Protein AF-A3ZRJ5-F1 (afdb_monomer_lite)

InterPro domains:
  IPR024248 Protein of unknown function DUF2695 [PF10905] (5-56)
  IPR059381 Domain of unknown function DUF8337 [PF27026] (91-215)

Structure (mmCIF, N/CA/C/O backbone):
data_AF-A3ZRJ5-F1
#
_entry.id   AF-A3ZRJ5-F1
#
loop_
_atom_site.group_PDB
_atom_site.id
_atom_site.type_symbol
_atom_site.label_atom_id
_atom_site.label_alt_id
_atom_site.label_comp_id
_atom_site.label_asym_id
_atom_site.label_entity_id
_atom_site.label_seq_id
_atom_site.pdbx_PDB_ins_code
_atom_site.Cartn_x
_atom_site.Cartn_y
_atom_site.Cartn_z
_atom_site.occupancy
_atom_site.B_iso_or_equiv
_atom_site.auth_seq_id
_atom_site.auth_comp_id
_atom_site.auth_asym_id
_atom_site.auth_atom_id
_atom_site.pdbx_PDB_model_num
ATOM 1 N N . MET A 1 1 ? 32.454 6.197 -27.235 1.00 57.81 1 MET A N 1
ATOM 2 C CA . MET A 1 1 ? 31.423 5.337 -26.619 1.00 57.81 1 MET A CA 1
ATOM 3 C C . MET A 1 1 ? 30.643 4.690 -27.745 1.00 57.81 1 MET A C 1
ATOM 5 O O . MET A 1 1 ? 30.374 5.373 -28.726 1.00 57.81 1 MET A O 1
ATOM 9 N N . THR A 1 2 ? 30.380 3.388 -27.656 1.00 69.12 2 THR A N 1
ATOM 10 C CA . THR A 1 2 ? 29.524 2.679 -28.619 1.00 69.12 2 THR A CA 1
ATOM 11 C C . THR A 1 2 ? 28.068 2.996 -28.299 1.00 69.12 2 THR A C 1
ATOM 13 O O . THR A 1 2 ? 27.705 3.037 -27.125 1.00 69.12 2 THR A O 1
ATOM 16 N N . SER A 1 3 ? 27.262 3.227 -29.333 1.00 85.50 3 SER A N 1
ATOM 17 C CA . SER A 1 3 ? 25.812 3.427 -29.231 1.00 85.50 3 SER A CA 1
ATOM 18 C C . SER A 1 3 ? 25.132 2.274 -28.476 1.00 85.50 3 SER A C 1
ATOM 20 O O . SER A 1 3 ? 25.550 1.124 -28.633 1.00 85.50 3 SER A O 1
ATOM 22 N N . LEU A 1 4 ? 24.091 2.573 -27.688 1.00 86.25 4 LEU A N 1
ATOM 23 C CA . LEU A 1 4 ? 23.288 1.573 -26.967 1.00 86.25 4 LEU A CA 1
ATOM 24 C C . LEU A 1 4 ? 22.696 0.551 -27.940 1.00 86.25 4 LEU A C 1
ATOM 26 O O . LEU A 1 4 ? 22.885 -0.654 -27.777 1.00 86.25 4 LEU A O 1
ATOM 30 N N . ILE A 1 5 ? 22.019 1.047 -28.979 1.00 89.62 5 ILE A N 1
ATOM 31 C CA . ILE A 1 5 ? 21.377 0.211 -29.997 1.00 89.62 5 ILE A CA 1
ATOM 32 C C . ILE A 1 5 ? 22.425 -0.654 -30.700 1.00 89.62 5 ILE A C 1
ATOM 34 O O . ILE A 1 5 ? 22.232 -1.856 -30.865 1.00 89.62 5 ILE A O 1
ATOM 38 N N . SER A 1 6 ? 23.559 -0.056 -31.078 1.00 88.31 6 SER A N 1
ATOM 39 C CA . SER A 1 6 ? 24.638 -0.747 -31.791 1.00 88.31 6 SER A CA 1
ATOM 40 C C . SER A 1 6 ? 25.270 -1.874 -30.965 1.00 88.31 6 SER A C 1
ATOM 42 O O . SER A 1 6 ? 25.557 -2.948 -31.500 1.00 88.31 6 SER A O 1
ATOM 44 N N . ASP A 1 7 ? 25.475 -1.646 -29.667 1.00 90.38 7 ASP A N 1
ATOM 45 C CA . ASP A 1 7 ? 26.064 -2.636 -28.766 1.00 90.38 7 ASP A CA 1
ATOM 46 C C . ASP A 1 7 ? 25.103 -3.809 -28.517 1.00 90.38 7 ASP A C 1
ATOM 48 O O . ASP A 1 7 ? 25.483 -4.975 -28.667 1.00 90.38 7 ASP A O 1
ATOM 52 N N . ILE A 1 8 ? 23.826 -3.510 -28.250 1.00 92.50 8 ILE A N 1
ATOM 53 C CA . ILE A 1 8 ? 22.800 -4.533 -28.027 1.00 92.50 8 ILE A CA 1
ATOM 54 C C . ILE A 1 8 ? 22.516 -5.329 -29.308 1.00 92.50 8 ILE A C 1
ATOM 56 O O . ILE A 1 8 ? 22.480 -6.558 -29.244 1.00 92.50 8 ILE A O 1
ATOM 60 N N . ASP A 1 9 ? 22.377 -4.685 -30.476 1.00 93.25 9 ASP A N 1
ATOM 61 C CA . ASP A 1 9 ? 22.129 -5.373 -31.758 1.00 93.25 9 ASP A CA 1
ATOM 62 C C . ASP A 1 9 ? 23.238 -6.386 -32.068 1.00 93.25 9 ASP A C 1
ATOM 64 O O . ASP A 1 9 ? 22.965 -7.528 -32.445 1.00 93.25 9 ASP A O 1
ATOM 68 N N . LYS A 1 10 ? 24.502 -6.023 -31.816 1.00 94.12 10 LYS A N 1
ATOM 69 C CA . LYS A 1 10 ? 25.638 -6.939 -31.973 1.00 94.12 10 LYS A CA 1
ATOM 70 C C . LYS A 1 10 ? 25.495 -8.182 -31.091 1.00 94.12 10 LYS A C 1
ATOM 72 O O . LYS A 1 10 ? 25.725 -9.296 -31.567 1.00 94.12 10 LYS A O 1
ATOM 77 N N . HIS A 1 11 ? 25.129 -8.007 -29.822 1.00 92.81 11 HIS A N 1
ATOM 78 C CA . HIS A 1 11 ? 24.956 -9.112 -28.882 1.00 92.81 11 HIS A CA 1
ATOM 79 C C . HIS A 1 11 ? 23.739 -9.985 -29.218 1.00 92.81 11 HIS A C 1
ATOM 81 O O . HIS A 1 11 ? 23.861 -11.212 -29.245 1.00 92.81 11 HIS A O 1
ATOM 87 N N . VAL A 1 12 ? 22.602 -9.371 -29.555 1.00 92.38 12 VAL A N 1
ATOM 88 C CA . VAL A 1 12 ? 21.370 -10.073 -29.942 1.00 92.38 12 VAL A CA 1
ATOM 89 C C . VAL A 1 12 ? 21.569 -10.864 -31.238 1.00 92.38 12 VAL A C 1
ATOM 91 O O . VAL A 1 12 ? 21.136 -12.012 -31.316 1.00 92.38 12 VAL A O 1
ATOM 94 N N . ARG A 1 13 ? 22.277 -10.322 -32.239 1.00 91.88 13 ARG A N 1
ATOM 95 C CA . ARG A 1 13 ? 22.590 -11.053 -33.482 1.00 91.88 13 ARG A CA 1
ATOM 96 C C . ARG A 1 13 ? 23.544 -12.222 -33.271 1.00 91.88 13 ARG A C 1
ATOM 98 O O . ARG A 1 13 ? 23.406 -13.238 -33.946 1.00 91.88 13 ARG A O 1
ATOM 105 N N . ALA A 1 14 ? 24.521 -12.077 -32.376 1.00 93.12 14 ALA A N 1
ATOM 106 C CA . ALA A 1 14 ? 25.516 -13.116 -32.125 1.00 93.12 14 ALA A CA 1
ATOM 107 C C . ALA A 1 14 ? 24.969 -14.268 -31.267 1.00 93.12 14 ALA A C 1
ATOM 109 O O . ALA A 1 14 ? 25.309 -15.425 -31.513 1.00 93.12 14 ALA A O 1
ATOM 110 N N . SER A 1 15 ? 24.135 -13.954 -30.273 1.00 90.06 15 SER A N 1
ATOM 111 C CA . SER A 1 15 ? 23.751 -14.895 -29.211 1.00 90.06 15 SER A CA 1
ATOM 112 C C . SER A 1 15 ? 22.251 -15.197 -29.151 1.00 90.06 15 SER A C 1
ATOM 114 O O . SER A 1 15 ? 21.841 -16.082 -28.400 1.00 90.06 15 SER A O 1
ATOM 116 N N . GLY A 1 16 ? 21.427 -14.485 -29.923 1.00 85.88 16 GLY A N 1
ATOM 117 C CA . GLY A 1 16 ? 19.972 -14.502 -29.784 1.00 85.88 16 GLY A CA 1
ATOM 118 C C . GLY A 1 16 ? 19.486 -13.705 -28.568 1.00 85.88 16 GLY A C 1
ATOM 119 O O . GLY A 1 16 ? 20.265 -13.308 -27.700 1.00 85.88 16 GLY A O 1
ATOM 120 N N . CYS A 1 17 ? 18.175 -13.461 -28.501 1.00 89.69 17 CYS A N 1
ATOM 121 C CA . CYS A 1 17 ? 17.555 -12.812 -27.348 1.00 89.69 17 CYS A CA 1
ATOM 122 C C . CYS A 1 17 ? 17.068 -13.845 -26.325 1.00 89.69 17 CYS A C 1
ATOM 124 O O . CYS A 1 17 ? 16.424 -14.829 -26.683 1.00 89.69 17 CYS A O 1
ATOM 126 N N . ASN A 1 18 ? 17.327 -13.588 -25.044 1.00 91.25 18 ASN A N 1
ATOM 127 C CA . ASN A 1 18 ? 16.853 -14.398 -23.919 1.00 91.25 18 ASN A CA 1
ATOM 128 C C . ASN A 1 18 ? 15.649 -13.774 -23.183 1.00 91.25 18 ASN A C 1
ATOM 130 O O . ASN A 1 18 ? 15.315 -14.215 -22.086 1.00 91.25 18 ASN A O 1
ATOM 134 N N . HIS A 1 19 ? 15.015 -12.754 -23.774 1.00 91.00 19 HIS A N 1
ATOM 135 C CA . HIS A 1 19 ? 13.895 -11.992 -23.205 1.00 91.00 19 HIS A CA 1
ATOM 136 C C . HIS A 1 19 ? 14.202 -11.331 -21.852 1.00 91.00 19 HIS A C 1
ATOM 138 O O . HIS A 1 19 ? 13.346 -11.247 -20.974 1.00 91.00 19 HIS A O 1
ATOM 144 N N . THR A 1 20 ? 15.436 -10.859 -21.687 1.00 89.25 20 THR A N 1
ATOM 145 C CA . THR A 1 20 ? 15.858 -10.024 -20.556 1.00 89.25 20 THR A CA 1
ATOM 146 C C . THR A 1 20 ? 16.522 -8.747 -21.070 1.00 89.25 20 THR A C 1
ATOM 148 O O . THR A 1 20 ? 16.698 -8.592 -22.279 1.00 89.25 20 THR A O 1
ATOM 151 N N . HIS A 1 21 ? 16.900 -7.845 -20.163 1.00 93.69 21 HIS A N 1
ATOM 152 C CA . HIS A 1 21 ? 17.720 -6.663 -20.456 1.00 93.69 21 HIS A CA 1
ATOM 153 C C . HIS A 1 21 ? 19.202 -6.866 -20.110 1.00 93.69 21 HIS A C 1
ATOM 155 O O . HIS A 1 21 ? 19.877 -5.950 -19.637 1.00 93.69 21 HIS A O 1
ATOM 161 N N . GLN A 1 22 ? 19.699 -8.097 -20.232 1.00 94.94 22 GLN A N 1
ATOM 162 C CA . GLN A 1 22 ? 21.049 -8.450 -19.800 1.00 94.94 22 GLN A CA 1
ATOM 163 C C . GLN A 1 22 ? 22.112 -7.580 -20.485 1.00 94.94 22 GLN A C 1
ATOM 165 O O . GLN A 1 22 ? 23.042 -7.123 -19.817 1.00 94.94 22 GLN A O 1
ATOM 170 N N . PHE A 1 23 ? 21.997 -7.352 -21.795 1.00 94.00 23 PHE A N 1
ATOM 171 C CA . PHE A 1 23 ? 22.983 -6.576 -22.547 1.00 94.00 23 PHE A CA 1
ATOM 172 C C . PHE A 1 23 ? 22.841 -5.077 -22.272 1.00 94.00 23 PHE A C 1
ATOM 174 O O . PHE A 1 23 ? 23.851 -4.419 -22.017 1.00 94.00 23 PHE A O 1
ATOM 181 N N . ALA A 1 24 ? 21.613 -4.557 -22.192 1.00 91.19 24 ALA A N 1
ATOM 182 C CA . ALA A 1 24 ? 21.365 -3.175 -21.783 1.00 91.19 24 ALA A CA 1
ATOM 183 C C . ALA A 1 24 ? 21.922 -2.861 -20.386 1.00 91.19 24 ALA A C 1
ATOM 185 O O . ALA A 1 24 ? 22.537 -1.814 -20.187 1.00 91.19 24 ALA A O 1
ATOM 186 N N . GLN A 1 25 ? 21.780 -3.785 -19.431 1.00 93.88 25 GLN A N 1
ATOM 187 C CA . GLN A 1 25 ? 22.316 -3.628 -18.080 1.00 93.88 25 GLN A CA 1
ATOM 188 C C . GLN A 1 25 ? 23.849 -3.583 -18.065 1.00 93.88 25 GLN A C 1
ATOM 190 O O . GLN A 1 25 ? 24.442 -2.781 -17.337 1.00 93.88 25 GLN A O 1
ATOM 195 N N . VAL A 1 26 ? 24.502 -4.429 -18.868 1.00 94.31 26 VAL A N 1
ATOM 196 C CA . VAL A 1 26 ? 25.965 -4.422 -19.020 1.00 94.31 26 VAL A CA 1
ATOM 197 C C . VAL A 1 26 ? 26.433 -3.110 -19.648 1.00 94.31 26 VAL A C 1
ATOM 199 O O . VAL A 1 26 ? 27.376 -2.499 -19.140 1.00 94.31 26 VAL A O 1
ATOM 202 N N . TRP A 1 27 ? 25.755 -2.648 -20.699 1.00 92.94 27 TRP A N 1
ATOM 203 C CA . TRP A 1 27 ? 26.071 -1.380 -21.351 1.00 92.94 27 TRP A CA 1
ATOM 204 C C . TRP A 1 27 ? 25.892 -0.190 -20.394 1.00 92.94 27 TRP A C 1
ATOM 206 O O . TRP A 1 27 ? 26.781 0.658 -20.303 1.00 92.94 27 TRP A O 1
ATOM 216 N N . ALA A 1 28 ? 24.811 -0.153 -19.606 1.00 88.62 28 ALA A N 1
ATOM 217 C CA . ALA A 1 28 ? 24.565 0.897 -18.614 1.00 88.62 28 ALA A CA 1
ATOM 218 C C . ALA A 1 28 ? 25.714 1.005 -17.598 1.00 88.62 28 ALA A C 1
ATOM 220 O O . ALA A 1 28 ? 26.256 2.088 -17.368 1.00 88.62 28 ALA A O 1
ATOM 221 N N . ALA A 1 29 ? 26.150 -0.139 -17.058 1.00 89.38 29 ALA A N 1
ATOM 222 C CA . ALA A 1 29 ? 27.247 -0.205 -16.098 1.00 89.38 29 ALA A CA 1
ATOM 223 C C . ALA A 1 29 ? 28.578 0.300 -16.685 1.00 89.38 29 ALA A C 1
ATOM 225 O O . ALA A 1 29 ? 29.325 1.002 -16.005 1.00 89.38 29 ALA A O 1
ATOM 226 N N . GLN A 1 30 ? 28.869 -0.019 -17.950 1.00 90.56 30 GLN A N 1
ATOM 227 C CA . GLN A 1 30 ? 30.089 0.429 -18.636 1.00 90.56 30 GLN A CA 1
ATOM 228 C C . GLN A 1 30 ? 30.107 1.936 -18.914 1.00 90.56 30 GLN A C 1
ATOM 230 O O . GLN A 1 30 ? 31.182 2.529 -18.999 1.00 90.56 30 GLN A O 1
ATOM 235 N N . ASN A 1 31 ? 28.932 2.551 -19.047 1.00 82.88 31 ASN A N 1
ATOM 236 C CA . ASN A 1 31 ? 28.786 3.967 -19.376 1.00 82.88 31 ASN A CA 1
ATOM 237 C C . ASN A 1 31 ? 28.421 4.831 -18.155 1.00 82.88 31 ASN A C 1
ATOM 239 O O . ASN A 1 31 ? 28.174 6.024 -18.308 1.00 82.88 31 ASN A O 1
ATOM 243 N N . GLY A 1 32 ? 28.424 4.253 -16.946 1.00 81.50 32 GLY A N 1
ATOM 244 C CA . GLY A 1 32 ? 28.138 4.974 -15.702 1.00 81.50 32 GLY A CA 1
ATOM 245 C C . GLY A 1 32 ? 26.690 5.457 -15.585 1.00 81.50 32 GLY A C 1
ATOM 246 O O . GLY A 1 32 ? 26.434 6.440 -14.895 1.00 81.50 32 G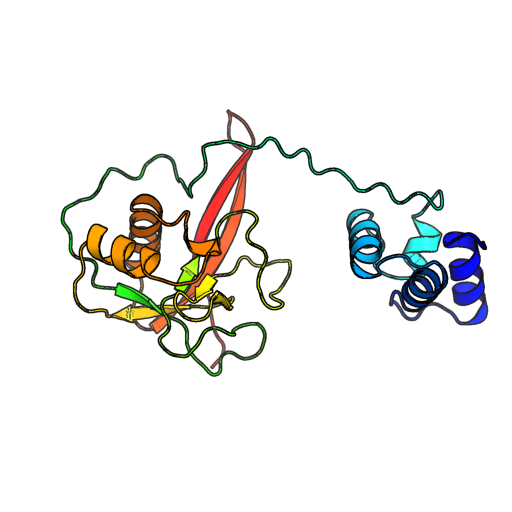LY A O 1
ATOM 247 N N . ILE A 1 33 ? 25.760 4.791 -16.270 1.00 81.94 33 ILE A N 1
ATOM 248 C CA . ILE A 1 33 ? 24.328 5.099 -16.245 1.00 81.94 33 ILE A CA 1
ATOM 249 C C . ILE A 1 33 ? 23.669 4.275 -15.138 1.00 81.94 33 ILE A C 1
ATOM 251 O O . ILE A 1 33 ? 23.938 3.077 -15.004 1.00 81.94 33 ILE A O 1
ATOM 255 N N . ASP A 1 34 ? 22.799 4.906 -14.345 1.00 84.25 34 ASP A N 1
ATOM 256 C CA . ASP A 1 34 ? 22.018 4.183 -13.346 1.00 84.25 34 ASP A CA 1
ATOM 257 C C . ASP A 1 34 ? 21.056 3.215 -14.041 1.00 84.25 34 ASP A C 1
ATOM 259 O O . ASP A 1 34 ? 20.198 3.596 -14.840 1.00 84.25 34 ASP A O 1
ATOM 263 N N . TRP A 1 35 ? 21.223 1.928 -13.741 1.00 86.44 35 TRP A N 1
ATOM 264 C CA . TRP A 1 35 ? 20.447 0.876 -14.383 1.00 86.44 35 TRP A CA 1
ATOM 265 C C . TRP A 1 35 ? 18.943 1.001 -14.109 1.00 86.44 35 TRP A C 1
ATOM 267 O O . TRP A 1 35 ? 18.140 0.611 -14.950 1.00 86.44 35 TRP A O 1
ATOM 277 N N . ARG A 1 36 ? 18.540 1.526 -12.948 1.00 80.50 36 ARG A N 1
ATOM 278 C CA . ARG A 1 36 ? 17.122 1.636 -12.588 1.00 80.50 36 ARG A CA 1
ATOM 279 C C . ARG A 1 36 ? 16.455 2.742 -13.389 1.00 80.50 36 ARG A C 1
ATOM 281 O O . ARG A 1 36 ? 15.412 2.483 -13.977 1.00 80.50 36 ARG A O 1
ATOM 288 N N . ASP A 1 37 ? 17.099 3.901 -13.477 1.00 78.69 37 ASP A N 1
ATOM 289 C CA . ASP A 1 37 ? 16.591 5.030 -14.263 1.00 78.69 37 ASP A CA 1
ATOM 290 C C . ASP A 1 37 ? 16.483 4.661 -15.750 1.00 78.69 37 ASP A C 1
ATOM 292 O O . ASP A 1 37 ? 15.481 4.947 -16.408 1.00 78.69 37 ASP A O 1
ATOM 296 N N . MET A 1 38 ? 17.490 3.957 -16.273 1.00 83.56 38 MET A N 1
ATOM 297 C CA . MET A 1 38 ? 17.487 3.479 -17.653 1.00 83.56 38 MET A CA 1
ATOM 298 C C . MET A 1 38 ? 16.415 2.413 -17.895 1.00 83.56 38 MET A C 1
ATOM 300 O O . MET A 1 38 ? 15.706 2.483 -18.895 1.00 83.56 38 MET A O 1
ATOM 304 N N . LEU A 1 39 ? 16.266 1.442 -16.991 1.00 84.69 39 LEU A N 1
ATOM 305 C CA . LEU A 1 39 ? 15.227 0.418 -17.100 1.00 84.69 39 LEU A CA 1
ATOM 306 C C . LEU A 1 39 ? 13.825 1.037 -17.075 1.00 84.69 39 LEU A C 1
ATOM 308 O O . LEU A 1 39 ? 12.970 0.627 -17.856 1.00 84.69 39 LEU A O 1
ATOM 312 N N . ASP A 1 40 ? 13.593 2.042 -16.231 1.00 71.81 40 ASP A N 1
ATOM 313 C CA . ASP A 1 40 ? 12.309 2.739 -16.184 1.00 71.81 40 ASP A CA 1
ATOM 314 C C . ASP A 1 40 ? 12.025 3.489 -17.496 1.00 71.81 40 ASP A C 1
ATOM 316 O O . ASP A 1 40 ? 10.905 3.416 -18.005 1.00 71.81 40 ASP A O 1
ATOM 320 N N . ALA A 1 41 ? 13.028 4.140 -18.091 1.00 77.38 41 ALA A N 1
ATOM 321 C CA . ALA A 1 41 ? 12.876 4.780 -19.397 1.00 77.38 41 ALA A CA 1
ATOM 322 C C . ALA A 1 41 ? 12.591 3.762 -20.522 1.00 77.38 41 ALA A C 1
ATOM 324 O O . ALA A 1 41 ? 11.749 4.012 -21.386 1.00 77.38 41 ALA A O 1
ATOM 325 N N . LEU A 1 42 ? 13.234 2.591 -20.490 1.00 81.94 42 LEU A N 1
ATOM 326 C CA . LEU A 1 42 ? 12.990 1.506 -21.446 1.00 81.94 42 LEU A CA 1
ATOM 327 C C . LEU A 1 42 ? 11.568 0.938 -21.313 1.00 81.94 42 LEU A C 1
ATOM 329 O O . LEU A 1 42 ? 10.854 0.811 -22.307 1.00 81.94 42 LEU A O 1
ATOM 333 N N . GLU A 1 43 ? 11.111 0.653 -20.092 1.00 80.94 43 GLU A N 1
ATOM 334 C CA . GLU A 1 43 ? 9.766 0.115 -19.852 1.00 80.94 43 GLU A CA 1
ATOM 335 C C . GLU A 1 43 ? 8.655 1.119 -20.212 1.00 80.94 43 GLU A C 1
ATOM 337 O O . GLU A 1 43 ? 7.626 0.720 -20.764 1.00 80.94 43 GLU A O 1
ATOM 342 N N . GLN A 1 44 ? 8.855 2.419 -19.951 1.00 72.12 44 GLN A N 1
ATOM 343 C CA . GLN A 1 44 ? 7.909 3.476 -20.349 1.00 72.12 44 GLN A CA 1
ATOM 344 C C . GLN A 1 44 ? 7.728 3.566 -21.865 1.00 72.12 44 GLN A C 1
ATOM 346 O O . GLN A 1 44 ? 6.640 3.899 -22.331 1.00 72.12 44 GLN A O 1
ATOM 351 N N . ASN A 1 45 ? 8.764 3.206 -22.619 1.00 71.31 45 ASN A N 1
ATOM 352 C CA . ASN A 1 45 ? 8.738 3.142 -24.075 1.00 71.31 45 ASN A CA 1
ATOM 353 C C . ASN A 1 45 ? 8.433 1.720 -24.599 1.00 71.31 45 ASN A C 1
ATOM 355 O O . ASN A 1 45 ? 8.710 1.405 -25.754 1.00 71.31 45 ASN A O 1
ATOM 359 N N . CYS A 1 46 ? 7.840 0.858 -23.760 1.00 78.75 46 CYS A N 1
ATOM 360 C CA . CYS A 1 46 ? 7.433 -0.512 -24.095 1.00 78.75 46 CYS A CA 1
ATOM 361 C C . CYS A 1 46 ? 8.583 -1.433 -24.553 1.00 78.75 46 CYS A C 1
ATOM 363 O O . CYS A 1 46 ? 8.384 -2.291 -25.412 1.00 78.75 46 CYS A O 1
ATOM 365 N N . MET A 1 47 ? 9.774 -1.278 -23.965 1.00 84.69 47 MET A N 1
ATOM 366 C CA . MET A 1 47 ? 10.958 -2.093 -24.254 1.00 84.69 47 MET A CA 1
ATOM 367 C C . MET A 1 47 ? 11.292 -3.001 -23.062 1.00 84.69 47 MET A C 1
ATOM 369 O O . MET A 1 47 ? 11.988 -2.612 -22.122 1.00 84.69 47 MET A O 1
ATOM 373 N N . PHE A 1 48 ? 10.789 -4.233 -23.089 1.00 88.31 48 PHE A N 1
ATOM 374 C CA . PHE A 1 48 ? 10.859 -5.217 -22.003 1.00 88.31 48 PHE A CA 1
ATOM 375 C C . PHE A 1 48 ? 11.942 -6.297 -22.201 1.00 88.31 48 PHE A C 1
ATOM 377 O O . PHE A 1 48 ? 12.167 -7.105 -21.299 1.00 88.31 48 PHE A O 1
ATOM 384 N N . CYS A 1 49 ? 12.637 -6.314 -23.341 1.00 89.25 49 CYS A N 1
ATOM 385 C CA . CYS A 1 49 ? 13.833 -7.129 -23.601 1.00 89.25 49 CYS A CA 1
ATOM 386 C C . CYS A 1 49 ? 14.847 -6.363 -24.453 1.00 89.25 49 CYS A C 1
ATOM 388 O O . CYS A 1 49 ? 14.471 -5.475 -25.213 1.00 89.25 49 CYS A O 1
ATOM 390 N N . ASP A 1 50 ? 16.100 -6.822 -24.465 1.00 91.44 50 ASP A N 1
ATOM 391 C CA . ASP A 1 50 ? 17.151 -6.359 -25.385 1.00 91.44 50 ASP A CA 1
ATOM 392 C C . ASP A 1 50 ? 16.702 -6.380 -26.864 1.00 91.44 50 ASP A C 1
ATOM 394 O O . ASP A 1 50 ? 17.051 -5.496 -27.644 1.00 91.44 50 ASP A O 1
ATOM 398 N N . CYS A 1 51 ? 15.864 -7.352 -27.248 1.00 90.94 51 CYS A N 1
ATOM 399 C CA . CYS A 1 51 ? 15.274 -7.427 -28.587 1.00 90.94 51 CYS A CA 1
ATOM 400 C C . CYS A 1 51 ? 14.349 -6.254 -28.934 1.00 90.94 51 CYS A C 1
ATOM 402 O O . CYS A 1 51 ? 14.358 -5.758 -30.058 1.00 90.94 51 CYS A O 1
ATOM 404 N N . GLU A 1 52 ? 13.546 -5.826 -27.970 1.00 89.44 52 GLU A N 1
ATOM 405 C CA . GLU A 1 52 ? 12.576 -4.750 -28.114 1.00 89.44 52 GLU A CA 1
ATOM 406 C C . GLU A 1 52 ? 13.260 -3.389 -28.049 1.00 89.44 52 GLU A C 1
ATOM 408 O O . GLU A 1 52 ? 12.781 -2.461 -28.685 1.00 89.44 52 GLU A O 1
ATOM 413 N N . ILE A 1 53 ? 14.403 -3.272 -27.366 1.00 87.81 53 ILE A N 1
ATOM 414 C CA . ILE A 1 53 ? 15.229 -2.058 -27.431 1.00 87.81 53 ILE A CA 1
ATOM 415 C C . ILE A 1 53 ? 15.687 -1.829 -28.868 1.00 87.81 53 ILE A C 1
ATOM 417 O O . ILE A 1 53 ? 15.456 -0.766 -29.427 1.00 87.81 53 ILE A O 1
ATOM 421 N N . VAL A 1 54 ? 16.280 -2.845 -29.499 1.00 89.31 54 VAL A N 1
ATOM 422 C CA . VAL A 1 54 ? 16.765 -2.733 -30.884 1.00 89.31 54 VAL A CA 1
ATOM 423 C C . VAL A 1 54 ? 15.615 -2.498 -31.867 1.00 89.31 54 VAL A C 1
ATOM 425 O O . VAL A 1 54 ? 15.794 -1.807 -32.865 1.00 89.31 54 VAL A O 1
ATOM 428 N N . ALA A 1 55 ? 14.440 -3.074 -31.602 1.00 84.94 55 ALA A N 1
ATOM 429 C CA . ALA A 1 55 ? 13.291 -2.965 -32.494 1.00 84.94 55 ALA A CA 1
ATOM 430 C C . ALA A 1 55 ? 12.524 -1.639 -32.368 1.00 84.94 55 ALA A C 1
ATOM 432 O O . ALA A 1 55 ? 11.983 -1.173 -33.368 1.00 84.94 55 ALA A O 1
ATOM 433 N N . ASN A 1 56 ? 12.444 -1.061 -31.165 1.00 79.38 56 ASN A N 1
ATOM 434 C CA . ASN A 1 56 ? 11.560 0.072 -30.875 1.00 79.38 56 ASN A CA 1
ATOM 435 C C . ASN A 1 56 ? 12.306 1.386 -30.608 1.00 79.38 56 ASN A C 1
ATOM 437 O O . ASN A 1 56 ? 11.675 2.440 -30.598 1.00 79.38 56 ASN A O 1
ATOM 441 N N . LEU A 1 57 ? 13.619 1.351 -30.366 1.00 78.25 57 LEU A N 1
ATOM 442 C CA . LEU A 1 57 ? 14.399 2.550 -30.087 1.00 78.25 57 LEU A CA 1
ATOM 443 C C . LEU A 1 57 ? 14.988 3.113 -31.389 1.00 78.25 57 LEU A C 1
ATOM 445 O O . LEU A 1 57 ? 15.883 2.521 -31.985 1.00 78.25 57 LEU A O 1
ATOM 449 N N . GLU A 1 58 ? 14.479 4.263 -31.839 1.00 72.44 58 GLU A N 1
ATOM 450 C CA . GLU A 1 58 ? 14.920 4.896 -33.094 1.00 72.44 58 GLU A CA 1
ATOM 451 C C . GLU A 1 58 ? 16.267 5.626 -32.957 1.00 72.44 58 GLU A C 1
ATOM 453 O O . GLU A 1 58 ? 17.021 5.753 -33.924 1.00 72.44 58 GLU A O 1
ATOM 458 N N . THR A 1 59 ? 16.588 6.107 -31.753 1.00 75.12 59 THR A N 1
ATOM 459 C CA . THR A 1 59 ? 17.848 6.790 -31.432 1.00 75.12 59 THR A CA 1
ATOM 460 C C . THR A 1 59 ? 18.293 6.433 -30.016 1.00 75.12 59 THR A C 1
ATOM 462 O O . THR A 1 59 ? 17.460 6.109 -29.183 1.00 75.12 59 THR A O 1
ATOM 465 N N . ASP A 1 60 ? 19.578 6.570 -29.680 1.00 71.44 60 ASP A N 1
ATOM 466 C CA . ASP A 1 60 ? 20.062 6.325 -28.306 1.00 71.44 60 ASP A CA 1
ATOM 467 C C . ASP A 1 60 ? 19.507 7.326 -27.255 1.00 71.44 60 ASP A C 1
ATOM 469 O O . ASP A 1 60 ? 19.916 7.297 -26.093 1.00 71.44 60 ASP A O 1
ATOM 473 N N . GLN A 1 61 ? 18.612 8.242 -27.642 1.00 67.06 61 GLN A N 1
ATOM 474 C CA . GLN A 1 61 ? 17.946 9.159 -26.725 1.00 67.06 61 GLN A CA 1
ATOM 475 C C . GLN A 1 61 ? 16.711 8.488 -26.129 1.00 67.06 61 GLN A C 1
ATOM 477 O O . GLN A 1 61 ? 15.702 8.280 -26.798 1.00 67.06 61 GLN A O 1
ATOM 482 N N . LEU A 1 62 ? 16.799 8.172 -24.840 1.00 62.50 62 LEU A N 1
ATOM 483 C CA . LEU A 1 62 ? 15.652 7.760 -24.049 1.00 62.50 62 LEU A CA 1
ATOM 484 C C . LEU A 1 62 ? 14.930 9.015 -23.564 1.00 62.50 62 LEU A C 1
ATOM 486 O O . LEU A 1 62 ? 15.412 9.722 -22.678 1.00 62.50 62 LEU A O 1
ATOM 490 N N . GLU A 1 63 ? 13.780 9.302 -24.166 1.00 54.56 63 GLU A N 1
ATOM 491 C CA . GLU A 1 63 ? 12.878 10.309 -23.632 1.00 54.56 63 GLU A CA 1
ATOM 492 C C . GLU A 1 63 ? 12.232 9.746 -22.367 1.00 54.56 63 GLU A C 1
ATOM 494 O O . GLU A 1 63 ? 11.467 8.776 -22.401 1.00 54.56 63 GLU A O 1
ATOM 499 N N . PHE A 1 64 ? 12.540 10.368 -21.231 1.00 47.06 64 PHE A N 1
ATOM 500 C CA . PHE A 1 64 ? 11.649 10.277 -20.090 1.00 47.06 64 PHE A CA 1
ATOM 501 C C . PHE A 1 64 ? 10.366 10.969 -20.511 1.00 47.06 64 PHE A C 1
ATOM 503 O O . PHE A 1 64 ? 10.356 12.177 -20.758 1.00 47.06 64 PHE A O 1
ATOM 510 N N . ILE A 1 65 ? 9.279 10.211 -20.596 1.00 43.44 65 ILE A N 1
ATOM 511 C CA . ILE A 1 65 ? 7.973 10.835 -20.709 1.00 43.44 65 ILE A CA 1
ATOM 512 C C . ILE A 1 65 ? 7.761 11.511 -19.358 1.00 43.44 65 ILE A C 1
ATOM 514 O O . ILE A 1 65 ? 7.418 10.853 -18.372 1.00 43.44 65 ILE A O 1
ATOM 518 N N . GLU A 1 66 ? 8.008 12.824 -19.291 1.00 42.56 66 GLU A N 1
ATOM 519 C CA . GLU A 1 66 ? 7.545 13.640 -18.178 1.00 42.56 66 GLU A CA 1
ATOM 520 C C . GLU A 1 66 ? 6.037 13.433 -18.115 1.00 42.56 66 GLU A C 1
ATOM 522 O O . GLU A 1 66 ? 5.262 13.988 -18.897 1.00 42.56 66 GLU A O 1
ATOM 527 N N . SER A 1 67 ? 5.601 12.573 -17.194 1.00 41.91 67 SER A N 1
ATOM 528 C CA . SER A 1 67 ? 4.195 12.508 -16.848 1.00 41.91 67 SER A CA 1
ATOM 529 C C . SER A 1 67 ? 3.852 13.931 -16.433 1.00 41.91 67 SER A C 1
ATOM 531 O O . SER A 1 67 ? 4.440 14.423 -15.470 1.00 41.91 67 SER A O 1
ATOM 533 N N . ALA A 1 68 ? 2.986 14.612 -17.182 1.00 37.12 68 ALA A N 1
ATOM 534 C CA . ALA A 1 68 ? 2.577 15.967 -16.860 1.00 37.12 68 ALA A CA 1
ATOM 535 C C . ALA A 1 68 ? 1.998 15.971 -15.439 1.00 37.12 68 ALA A C 1
ATOM 537 O O . ALA A 1 68 ? 0.843 15.602 -15.211 1.00 37.12 68 ALA A O 1
ATOM 538 N N . VAL A 1 69 ? 2.824 16.341 -14.460 1.00 43.03 69 VAL A N 1
ATOM 539 C CA . VAL A 1 69 ? 2.402 16.479 -13.075 1.00 43.03 69 VAL A CA 1
ATOM 540 C C . VAL A 1 69 ? 1.777 17.859 -12.968 1.00 43.03 69 VAL A C 1
ATOM 542 O O . VAL A 1 69 ? 2.424 18.838 -12.606 1.00 43.03 69 VAL A O 1
ATOM 545 N N . ALA A 1 70 ? 0.480 17.942 -13.258 1.00 38.69 70 ALA A N 1
ATOM 546 C CA . ALA A 1 70 ? -0.325 18.947 -12.590 1.00 38.69 70 ALA A CA 1
ATOM 547 C C . ALA A 1 70 ? -0.344 18.561 -11.104 1.00 38.69 70 ALA A C 1
ATOM 549 O O . ALA A 1 70 ? -1.041 17.631 -10.694 1.00 38.69 70 ALA A O 1
ATOM 550 N N . VAL A 1 71 ? 0.485 19.236 -10.306 1.00 42.88 71 VAL A N 1
ATOM 551 C CA . VAL A 1 71 ? 0.415 19.176 -8.847 1.00 42.88 71 VAL A CA 1
ATOM 552 C C . VAL A 1 71 ? -0.927 19.781 -8.449 1.00 42.88 71 VAL A C 1
ATOM 554 O O . VAL A 1 71 ? -1.071 20.994 -8.317 1.00 42.88 71 VAL A O 1
ATOM 557 N N . GLU A 1 72 ? -1.939 18.935 -8.285 1.00 40.47 72 GLU A N 1
ATOM 558 C CA . GLU A 1 72 ? -3.187 19.345 -7.662 1.00 40.47 72 GLU A CA 1
ATOM 559 C C . GLU A 1 72 ? -2.914 19.481 -6.161 1.00 40.47 72 GLU A C 1
ATOM 561 O O . GLU A 1 72 ? -2.944 18.516 -5.392 1.00 40.47 72 GLU A O 1
ATOM 566 N N . ALA A 1 73 ? -2.601 20.701 -5.735 1.00 39.75 73 ALA A N 1
ATOM 567 C CA . ALA A 1 73 ? -2.546 21.081 -4.332 1.00 39.75 73 ALA A CA 1
ATOM 568 C C . ALA A 1 73 ? -3.967 21.051 -3.719 1.00 39.75 73 ALA A C 1
ATOM 570 O O . ALA A 1 73 ? -4.504 22.093 -3.361 1.00 39.75 73 ALA A O 1
ATOM 571 N N . ALA A 1 74 ? -4.601 19.866 -3.647 1.00 46.56 74 ALA A N 1
ATOM 572 C CA . ALA A 1 74 ? -5.900 19.640 -2.996 1.00 46.56 74 ALA A CA 1
ATOM 573 C C . ALA A 1 74 ? -6.341 18.171 -2.752 1.00 46.56 74 ALA A C 1
ATOM 575 O O . ALA A 1 74 ? -7.430 18.000 -2.205 1.00 46.56 74 ALA A O 1
ATOM 576 N N . ASN A 1 75 ? -5.607 17.098 -3.090 1.00 51.69 75 ASN A N 1
ATOM 577 C CA . ASN A 1 75 ? -6.201 15.743 -3.011 1.00 51.69 75 ASN A CA 1
ATOM 578 C C . ASN A 1 75 ? -5.671 14.858 -1.859 1.00 51.69 75 ASN A C 1
ATOM 580 O O . ASN A 1 75 ? -4.647 14.193 -1.982 1.00 51.69 75 ASN A O 1
ATOM 584 N N . ARG A 1 76 ? -6.411 14.815 -0.738 1.00 55.84 76 ARG A N 1
ATOM 585 C CA . ARG A 1 76 ? -6.121 13.995 0.466 1.00 55.84 76 ARG A CA 1
ATOM 586 C C . ARG A 1 76 ? -7.029 12.759 0.601 1.00 55.84 76 ARG A C 1
ATOM 588 O O . ARG A 1 76 ? -7.481 12.436 1.693 1.00 55.84 76 ARG A O 1
ATOM 595 N N . TRP A 1 77 ? -7.307 12.099 -0.525 1.00 55.69 77 TRP A N 1
ATOM 596 C CA . TRP A 1 77 ? -8.157 10.903 -0.668 1.00 55.69 77 TRP A CA 1
ATOM 597 C C . TRP A 1 77 ? -9.675 11.119 -0.565 1.00 55.69 77 TRP A C 1
ATOM 599 O O . TRP A 1 77 ? -10.368 10.451 0.202 1.00 55.69 77 TRP A O 1
ATOM 609 N N . LEU A 1 78 ? -10.219 12.023 -1.390 1.00 51.72 78 LEU A N 1
ATOM 610 C CA . LEU A 1 78 ? -11.664 12.278 -1.466 1.00 51.72 78 LEU A CA 1
ATOM 611 C C . LEU A 1 78 ? -12.382 11.486 -2.574 1.00 51.72 78 LEU A C 1
ATOM 613 O O . LEU A 1 78 ? -12.110 11.655 -3.758 1.00 51.72 78 LEU A O 1
ATOM 617 N N . SER A 1 79 ? -13.420 10.749 -2.160 1.00 47.03 79 SER A N 1
ATOM 618 C CA . SER A 1 79 ? -14.727 10.801 -2.830 1.00 47.03 79 SER A CA 1
ATOM 619 C C . SER A 1 79 ? -15.433 12.098 -2.380 1.00 47.03 79 SER A C 1
ATOM 621 O O . SER A 1 79 ? -15.397 12.386 -1.180 1.00 47.03 79 SER A O 1
ATOM 623 N N . PRO A 1 80 ? -16.097 12.878 -3.255 1.00 42.03 80 PRO A N 1
ATOM 624 C CA . PRO A 1 80 ? -16.615 14.224 -2.944 1.00 42.03 80 PRO A CA 1
ATOM 625 C C . PRO A 1 80 ? -17.706 14.337 -1.859 1.00 42.03 80 PRO A C 1
ATOM 627 O O . PRO A 1 80 ? -18.214 15.431 -1.632 1.00 42.03 80 PRO A O 1
ATOM 630 N N . SER A 1 81 ? -18.128 13.247 -1.215 1.00 46.88 81 SER A N 1
ATOM 631 C CA . SER A 1 81 ? -19.378 13.200 -0.440 1.00 46.88 81 SER A CA 1
ATOM 632 C C . SER A 1 81 ? -19.248 12.682 0.995 1.00 46.88 81 SER A C 1
ATOM 634 O O . SER A 1 81 ? -20.255 12.293 1.589 1.00 46.88 81 SER A O 1
ATOM 636 N N . LEU A 1 82 ? -18.046 12.650 1.578 1.00 51.28 82 LEU A N 1
ATOM 637 C CA . LEU A 1 82 ? -17.901 12.330 3.002 1.00 51.28 82 LEU A CA 1
ATOM 638 C C . LEU A 1 82 ? -18.361 13.534 3.835 1.00 51.28 82 LEU A C 1
ATOM 640 O O . LEU A 1 82 ? -17.648 14.528 3.958 1.00 51.28 82 LEU A O 1
ATOM 644 N N . LYS A 1 83 ? -19.582 13.459 4.381 1.00 50.16 83 LYS A N 1
ATOM 645 C CA . LYS A 1 83 ? -20.025 14.386 5.430 1.00 50.16 83 LYS A CA 1
ATOM 646 C C . LYS A 1 83 ? -19.082 14.255 6.629 1.00 50.16 83 LYS A C 1
ATOM 648 O O . LYS A 1 83 ? -18.626 13.155 6.933 1.00 50.16 83 LYS A O 1
ATOM 653 N N . ALA A 1 84 ? -18.783 15.388 7.261 1.00 49.38 84 ALA A N 1
ATOM 654 C CA . ALA A 1 84 ? -17.966 15.456 8.466 1.00 49.38 84 ALA A CA 1
ATOM 655 C C . ALA A 1 84 ? -18.497 14.528 9.570 1.00 49.38 84 ALA A C 1
ATOM 657 O O . ALA A 1 84 ? -19.671 14.156 9.571 1.00 49.38 84 ALA A O 1
ATOM 658 N N . ALA A 1 85 ? -17.586 14.176 10.473 1.00 55.47 85 ALA A N 1
ATOM 659 C CA . ALA A 1 85 ? -17.728 13.120 11.452 1.00 55.47 85 ALA A CA 1
ATOM 660 C C . ALA A 1 85 ? -19.023 13.160 12.270 1.00 55.47 85 ALA A C 1
ATOM 662 O O . ALA A 1 85 ? -19.380 14.194 12.826 1.00 55.47 85 ALA A O 1
ATOM 663 N N . ASP A 1 86 ? -19.654 11.995 12.387 1.00 56.62 86 ASP A N 1
ATOM 664 C CA . ASP A 1 86 ? -20.452 11.629 13.556 1.00 56.62 86 ASP A CA 1
ATOM 665 C C . ASP A 1 86 ? -19.472 11.328 14.711 1.00 56.62 86 ASP A C 1
ATOM 667 O O . ASP A 1 86 ? -18.393 10.782 14.455 1.00 56.62 86 ASP A O 1
ATOM 671 N N . ASP A 1 87 ? -19.819 11.616 15.968 1.00 63.53 87 ASP A N 1
ATOM 672 C CA . ASP A 1 87 ? -18.996 11.319 17.168 1.00 63.53 87 ASP A CA 1
ATOM 673 C C . ASP A 1 87 ? -18.886 9.800 17.451 1.00 63.53 87 ASP A C 1
ATOM 675 O O . ASP A 1 87 ? -18.579 9.342 18.553 1.00 63.53 87 ASP A O 1
ATOM 679 N N . SER A 1 88 ? -19.148 8.977 16.437 1.00 73.25 88 SER A N 1
ATOM 680 C CA . SER A 1 88 ? -19.111 7.529 16.508 1.00 73.25 88 SER A CA 1
ATOM 681 C C . SER A 1 88 ? -17.696 7.028 16.786 1.00 73.25 88 SER A C 1
ATOM 683 O O . SER A 1 88 ? -16.742 7.349 16.070 1.00 73.25 88 SER A O 1
ATOM 685 N N . MET A 1 89 ? -17.581 6.186 17.808 1.00 89.38 89 MET A N 1
ATOM 686 C CA . MET A 1 89 ? -16.334 5.520 18.160 1.00 89.38 89 MET A CA 1
ATOM 687 C C . MET A 1 89 ? -15.932 4.508 17.082 1.00 89.38 89 MET A C 1
ATOM 689 O O . MET A 1 89 ? -16.747 3.717 16.600 1.00 89.38 89 MET A O 1
ATOM 693 N N . ILE A 1 90 ? -14.650 4.504 16.733 1.00 90.88 90 ILE A N 1
ATOM 694 C CA . ILE A 1 90 ? -14.054 3.572 15.781 1.00 90.88 90 ILE A CA 1
ATOM 695 C C . ILE A 1 90 ? -13.596 2.342 16.557 1.00 90.88 90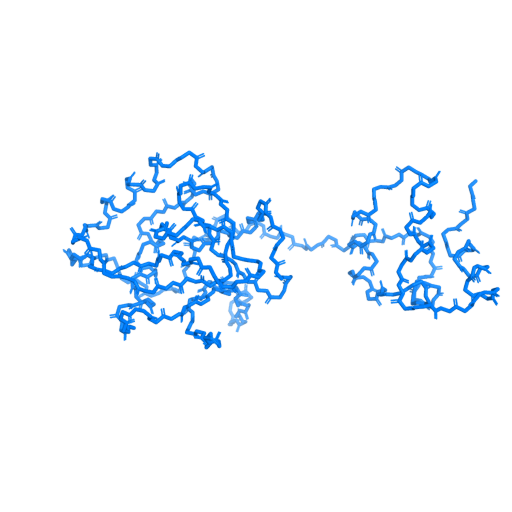 ILE A C 1
ATOM 697 O O . ILE A 1 90 ? -12.732 2.430 17.423 1.00 90.88 90 ILE A O 1
ATOM 701 N N . THR A 1 91 ? -14.186 1.193 16.239 1.00 93.38 91 THR A N 1
ATOM 702 C CA . THR A 1 91 ? -13.931 -0.090 16.919 1.00 93.38 91 THR A CA 1
ATOM 703 C C . THR A 1 91 ? -13.226 -1.110 16.030 1.00 93.38 91 THR A C 1
ATOM 705 O O . THR A 1 91 ? -12.990 -2.246 16.435 1.00 93.38 91 THR A O 1
ATOM 708 N N . ARG A 1 92 ? -12.905 -0.731 14.787 1.00 94.69 92 ARG A N 1
ATOM 709 C CA . ARG A 1 92 ? -12.219 -1.590 13.819 1.00 94.69 92 ARG A CA 1
ATOM 710 C C . ARG A 1 92 ? -11.150 -0.816 13.077 1.00 94.69 92 ARG A C 1
ATOM 712 O O . ARG A 1 92 ? -11.363 0.341 12.721 1.00 94.69 92 ARG A O 1
ATOM 719 N N . TRP A 1 93 ? -10.042 -1.487 12.793 1.00 96.94 93 TRP A N 1
ATOM 720 C CA . TRP A 1 93 ? -8.949 -0.934 12.003 1.00 96.94 93 TRP A CA 1
ATOM 721 C C . TRP A 1 93 ? -8.310 -1.991 11.105 1.00 96.94 93 TRP A C 1
ATOM 723 O O . TRP A 1 93 ? -8.646 -3.171 11.191 1.00 96.94 93 TRP A O 1
ATOM 733 N N . ILE A 1 94 ? -7.411 -1.566 10.217 1.00 98.12 94 ILE A N 1
ATOM 734 C CA . ILE A 1 94 ? -6.642 -2.472 9.363 1.00 98.12 94 ILE A CA 1
ATOM 735 C C . ILE A 1 94 ? -5.299 -2.740 10.037 1.00 98.12 94 ILE A C 1
ATOM 737 O O . ILE A 1 94 ? -4.576 -1.804 10.377 1.00 98.12 94 ILE A O 1
ATOM 741 N N . VAL A 1 95 ? -4.966 -4.014 10.213 1.00 97.94 95 VAL A N 1
ATOM 742 C CA . VAL A 1 95 ? -3.690 -4.457 10.772 1.00 97.94 95 VAL A CA 1
ATOM 743 C C . VAL A 1 95 ? -2.948 -5.371 9.808 1.00 97.94 95 VAL A C 1
ATOM 745 O O . VAL A 1 95 ? -3.550 -6.034 8.958 1.00 97.94 95 VAL A O 1
ATOM 748 N N . ALA A 1 96 ? -1.630 -5.394 9.928 1.00 97.00 96 ALA A N 1
ATOM 749 C CA . ALA A 1 96 ? -0.779 -6.335 9.229 1.00 97.00 96 ALA A CA 1
ATOM 750 C C . ALA A 1 96 ? -0.850 -7.713 9.884 1.00 97.00 96 ALA A C 1
ATOM 752 O O . ALA A 1 96 ? -1.119 -7.844 11.079 1.00 97.00 96 ALA A O 1
ATOM 753 N N . LYS A 1 97 ? -0.613 -8.739 9.067 1.00 94.50 97 LYS A N 1
ATOM 754 C CA . LYS A 1 97 ? -0.512 -10.121 9.515 1.00 94.50 97 LYS A CA 1
ATOM 755 C C . LYS A 1 97 ? 0.752 -10.753 8.951 1.00 94.50 97 LYS A C 1
ATOM 757 O O . LYS A 1 97 ? 1.069 -10.545 7.777 1.00 94.50 97 LYS A O 1
ATOM 762 N N . GLU A 1 98 ? 1.454 -11.531 9.759 1.00 88.50 98 GLU A N 1
ATOM 763 C CA . GLU A 1 98 ? 2.594 -12.313 9.285 1.00 88.50 98 GLU A CA 1
ATOM 764 C C . GLU A 1 98 ? 2.179 -13.477 8.363 1.00 88.50 98 GLU A C 1
ATOM 766 O O . GLU A 1 98 ? 1.006 -13.830 8.228 1.00 88.50 98 GLU A O 1
ATOM 771 N N . GLY A 1 99 ? 3.160 -14.079 7.686 1.00 83.06 99 GLY A N 1
ATOM 772 C CA . GLY A 1 99 ? 2.950 -15.308 6.910 1.00 83.06 99 GLY A CA 1
ATOM 773 C C . GLY A 1 99 ? 2.262 -15.141 5.548 1.00 83.06 99 GLY A C 1
ATOM 774 O O . GLY A 1 99 ? 2.041 -16.131 4.862 1.00 83.06 99 GLY A O 1
ATOM 775 N N . LEU A 1 100 ? 1.978 -13.913 5.096 1.00 83.69 100 LEU A N 1
ATOM 776 C CA . LEU A 1 100 ? 1.320 -13.637 3.802 1.00 83.69 100 LEU A CA 1
ATOM 777 C C . LEU A 1 100 ? 2.234 -13.805 2.574 1.00 83.69 100 LEU A C 1
ATOM 779 O O . LEU A 1 100 ? 1.807 -13.612 1.435 1.00 83.69 100 LEU A O 1
ATOM 783 N N . GLY A 1 101 ? 3.506 -14.140 2.791 1.00 80.44 101 GLY A N 1
ATOM 784 C CA . GLY A 1 101 ? 4.497 -14.301 1.734 1.00 80.44 101 GLY A CA 1
ATOM 785 C C . GLY A 1 101 ? 5.109 -12.979 1.266 1.00 80.44 101 GLY A C 1
ATOM 786 O O . GLY A 1 101 ? 5.280 -12.032 2.032 1.00 80.44 101 GLY A O 1
ATOM 787 N N . LYS A 1 102 ? 5.520 -12.933 -0.005 1.00 84.62 102 LYS A N 1
ATOM 788 C CA . LYS A 1 102 ? 6.288 -11.809 -0.569 1.00 84.62 102 LYS A CA 1
ATOM 789 C C . LYS A 1 102 ? 5.463 -10.512 -0.574 1.00 84.62 102 LYS A C 1
ATOM 791 O O . LYS A 1 102 ? 4.248 -10.556 -0.719 1.00 84.62 102 LYS A O 1
ATOM 796 N N . ASN A 1 103 ? 6.151 -9.372 -0.481 1.00 88.19 103 ASN A N 1
ATOM 797 C CA . ASN A 1 103 ? 5.588 -8.013 -0.555 1.00 88.19 103 ASN A CA 1
ATOM 798 C C . ASN A 1 103 ? 4.690 -7.574 0.618 1.00 88.19 103 ASN A C 1
ATOM 800 O O . ASN A 1 103 ? 4.028 -6.543 0.526 1.00 88.19 103 ASN A O 1
ATOM 804 N N . ASN A 1 104 ? 4.699 -8.315 1.726 1.00 94.06 104 ASN A N 1
ATOM 805 C CA . ASN A 1 104 ? 4.062 -7.918 2.978 1.00 94.06 104 ASN A CA 1
ATOM 806 C C . ASN A 1 104 ? 5.143 -7.879 4.062 1.00 94.06 104 ASN A C 1
ATOM 808 O O . ASN A 1 104 ? 5.672 -8.925 4.435 1.00 94.06 104 ASN A O 1
ATOM 812 N N . TYR A 1 105 ? 5.548 -6.679 4.482 1.00 95.19 105 TYR A N 1
ATOM 813 C CA . TYR A 1 105 ? 6.727 -6.487 5.337 1.00 95.19 105 TYR A CA 1
ATOM 814 C C . TYR A 1 105 ? 6.448 -5.730 6.636 1.00 95.19 105 TYR A C 1
ATOM 816 O O . TYR A 1 105 ? 7.359 -5.607 7.455 1.00 95.19 105 TYR A O 1
ATOM 824 N N . ALA A 1 106 ? 5.235 -5.204 6.809 1.00 95.69 106 ALA A N 1
ATOM 825 C CA . ALA A 1 106 ? 4.790 -4.674 8.093 1.00 95.69 106 ALA A CA 1
ATOM 826 C C . ALA A 1 106 ? 4.752 -5.789 9.156 1.00 95.69 106 ALA A C 1
ATOM 828 O O . ALA A 1 106 ? 4.560 -6.964 8.833 1.00 95.69 106 ALA A O 1
ATOM 829 N N . GLN A 1 107 ? 4.969 -5.413 10.413 1.00 95.31 107 GLN A N 1
ATOM 830 C CA . GLN A 1 107 ? 5.029 -6.326 11.553 1.00 95.31 107 GLN A CA 1
ATOM 831 C C . GLN A 1 107 ? 3.639 -6.889 11.875 1.00 95.31 107 GLN A C 1
ATOM 833 O O . GLN A 1 107 ? 2.625 -6.252 11.602 1.00 95.31 107 GLN A O 1
ATOM 838 N N . ASP A 1 108 ? 3.570 -8.082 12.463 1.00 96.44 108 ASP A N 1
ATOM 839 C CA . ASP A 1 108 ? 2.285 -8.663 12.858 1.00 96.44 108 ASP A CA 1
ATOM 840 C C . ASP A 1 108 ? 1.544 -7.755 13.859 1.00 96.44 108 ASP A C 1
ATOM 842 O O . ASP A 1 108 ? 2.146 -7.205 14.783 1.00 96.44 108 ASP A O 1
ATOM 846 N N . GLY A 1 109 ? 0.244 -7.537 13.636 1.00 95.88 109 GLY A N 1
ATOM 847 C CA . GLY A 1 109 ? -0.596 -6.659 14.459 1.00 95.88 109 GLY A CA 1
ATOM 848 C C . GLY A 1 109 ? -0.353 -5.154 14.269 1.00 95.88 109 GLY A C 1
ATOM 849 O O . GLY A 1 109 ? -1.040 -4.332 14.882 1.00 95.88 109 GLY A O 1
ATOM 850 N N . GLU A 1 110 ? 0.592 -4.767 13.412 1.00 95.81 110 GLU A N 1
ATOM 851 C CA . GLU A 1 110 ? 0.910 -3.371 13.129 1.00 95.81 110 GLU A CA 1
ATOM 852 C C . GLU A 1 110 ? -0.262 -2.652 12.451 1.00 95.81 110 GLU A C 1
ATOM 854 O O . GLU A 1 110 ? -0.909 -3.221 11.574 1.00 95.81 110 GLU A O 1
ATOM 859 N N . TRP A 1 111 ? -0.538 -1.393 12.813 1.00 97.12 111 TRP A N 1
ATOM 860 C CA . TRP A 1 111 ? -1.602 -0.629 12.156 1.00 97.12 111 TRP A CA 1
ATOM 861 C C . TRP A 1 111 ? -1.188 -0.276 10.732 1.00 97.12 111 TRP A C 1
ATOM 863 O O . TRP A 1 111 ? -0.080 0.197 10.495 1.00 97.12 111 TRP A O 1
ATOM 873 N N . LEU A 1 112 ? -2.096 -0.482 9.786 1.00 97.25 112 LEU A N 1
ATOM 874 C CA . LEU A 1 112 ? -1.850 -0.253 8.371 1.00 97.25 112 LEU A CA 1
ATOM 875 C C . LEU A 1 112 ? -2.606 0.969 7.876 1.00 97.25 112 LEU A C 1
ATOM 877 O O . LEU A 1 112 ? -3.824 1.077 8.032 1.00 97.25 112 LEU A O 1
ATOM 881 N N . ILE A 1 113 ? -1.872 1.863 7.223 1.00 95.31 113 ILE A N 1
ATOM 882 C CA . ILE A 1 113 ? -2.384 3.108 6.661 1.00 95.31 113 ILE A CA 1
ATOM 883 C C . ILE A 1 113 ? -2.228 3.062 5.144 1.00 95.31 113 ILE A C 1
ATOM 885 O O . ILE A 1 113 ? -1.142 2.733 4.674 1.00 95.31 113 ILE A O 1
ATOM 889 N N . PRO A 1 114 ? -3.259 3.368 4.339 1.00 93.31 114 PRO A N 1
ATOM 890 C CA . PRO A 1 114 ? -3.079 3.448 2.894 1.00 93.31 114 PRO A CA 1
ATOM 891 C C . PRO A 1 114 ? -1.991 4.470 2.552 1.00 93.31 114 PRO A C 1
ATOM 893 O O . PRO A 1 114 ? -2.042 5.604 3.032 1.00 93.31 114 PRO A O 1
ATOM 896 N N . ALA A 1 115 ? -1.016 4.078 1.733 1.00 91.50 115 ALA A N 1
ATOM 897 C CA . ALA A 1 115 ? 0.072 4.972 1.363 1.00 91.50 115 ALA A CA 1
ATOM 898 C C . ALA A 1 115 ? -0.479 6.226 0.656 1.00 91.50 115 ALA A C 1
ATOM 900 O O . ALA A 1 115 ? -1.408 6.095 -0.150 1.00 91.50 115 ALA A O 1
ATOM 901 N N . PRO A 1 116 ? 0.047 7.437 0.924 1.00 85.31 116 PRO A N 1
ATOM 902 C CA . PRO A 1 116 ? -0.349 8.628 0.183 1.00 85.31 116 PRO A CA 1
ATOM 903 C C . PRO A 1 116 ? 0.100 8.560 -1.282 1.00 85.31 116 PRO A C 1
ATOM 905 O O . PRO A 1 116 ? 0.941 7.746 -1.668 1.00 85.31 116 PRO A O 1
ATOM 908 N N . TRP A 1 117 ? -0.494 9.408 -2.123 1.00 79.44 117 TRP A N 1
ATOM 909 C CA . TRP A 1 117 ? -0.116 9.491 -3.530 1.00 79.44 117 TRP A CA 1
ATOM 910 C C . TRP A 1 117 ? 1.359 9.883 -3.642 1.00 79.44 117 TRP A C 1
ATOM 912 O O . TRP A 1 117 ? 1.822 10.769 -2.926 1.00 79.44 117 TRP A O 1
ATOM 922 N N . GLY A 1 118 ? 2.093 9.220 -4.536 1.00 79.12 118 GLY A N 1
ATOM 923 C CA . GLY A 1 118 ? 3.525 9.462 -4.721 1.00 79.12 118 GLY A CA 1
ATOM 924 C C . GLY A 1 118 ? 4.413 8.909 -3.601 1.00 79.12 118 GLY A C 1
ATOM 925 O O . GLY A 1 118 ? 5.629 9.078 -3.663 1.00 79.12 118 GLY A O 1
ATOM 926 N N . ALA A 1 119 ? 3.851 8.228 -2.594 1.00 85.19 119 ALA A N 1
ATOM 927 C CA . ALA A 1 119 ? 4.656 7.536 -1.598 1.00 85.19 119 ALA A CA 1
ATOM 928 C C . ALA A 1 119 ? 5.520 6.463 -2.266 1.00 85.19 119 ALA A C 1
ATOM 930 O O . ALA A 1 119 ? 5.017 5.594 -2.982 1.00 85.19 119 ALA A O 1
ATOM 931 N N . THR A 1 120 ? 6.821 6.500 -1.991 1.00 88.50 120 THR A N 1
ATOM 932 C CA . THR A 1 120 ? 7.751 5.473 -2.459 1.00 88.50 120 THR A CA 1
ATOM 933 C C . THR A 1 120 ? 7.850 4.377 -1.398 1.00 88.50 120 THR A C 1
ATOM 935 O O . THR A 1 120 ? 8.170 4.674 -0.246 1.00 88.50 120 THR A O 1
ATOM 938 N N . PRO A 1 121 ? 7.564 3.110 -1.733 1.00 92.38 121 PRO A N 1
ATOM 939 C CA . PRO A 1 121 ? 7.603 2.035 -0.756 1.00 92.38 121 PRO A CA 1
ATOM 940 C C . PRO A 1 121 ? 9.052 1.770 -0.323 1.00 92.38 121 PRO A C 1
ATOM 942 O O . PRO A 1 121 ? 9.934 1.575 -1.158 1.00 92.38 121 PRO A O 1
ATOM 945 N N . ARG A 1 122 ? 9.302 1.672 0.990 1.00 93.12 122 ARG A N 1
ATOM 946 C CA . ARG A 1 122 ? 10.644 1.373 1.544 1.00 93.12 122 ARG A CA 1
ATOM 947 C C . ARG A 1 122 ? 11.200 0.007 1.119 1.00 93.12 122 ARG A C 1
ATOM 949 O O . ARG A 1 122 ? 12.388 -0.268 1.271 1.00 93.12 122 ARG A O 1
ATOM 956 N N . LYS A 1 123 ? 10.336 -0.874 0.607 1.00 92.94 123 LYS A N 1
ATOM 957 C CA . LYS A 1 123 ? 10.679 -2.192 0.071 1.00 92.94 123 LYS A CA 1
ATOM 958 C C . LYS A 1 123 ? 9.746 -2.553 -1.081 1.00 92.94 123 LYS A C 1
ATOM 960 O O . LYS A 1 123 ? 8.604 -2.119 -1.117 1.00 92.94 123 LYS A O 1
ATOM 965 N N . ARG A 1 124 ? 10.221 -3.372 -2.020 1.00 90.12 124 ARG A N 1
ATOM 966 C CA . ARG A 1 124 ? 9.484 -3.708 -3.248 1.00 90.12 124 ARG A CA 1
ATOM 967 C C . ARG A 1 124 ? 8.080 -4.271 -2.980 1.00 90.12 124 ARG A C 1
ATOM 969 O O . ARG A 1 124 ? 7.957 -5.328 -2.363 1.00 90.12 124 ARG A O 1
ATOM 976 N N . VAL A 1 125 ? 7.076 -3.629 -3.574 1.00 89.06 125 VAL A N 1
ATOM 977 C CA . VAL A 1 125 ? 5.713 -4.143 -3.814 1.00 89.06 125 VAL A CA 1
ATOM 978 C C . VAL A 1 125 ? 5.491 -4.330 -5.324 1.00 89.06 125 VAL A C 1
ATOM 980 O O . VAL A 1 125 ? 6.336 -3.927 -6.129 1.00 89.06 125 VAL A O 1
ATOM 983 N N . ARG A 1 126 ? 4.406 -4.988 -5.747 1.00 81.88 126 ARG A N 1
ATOM 984 C CA . ARG A 1 126 ? 4.060 -5.118 -7.177 1.00 81.88 126 ARG A CA 1
ATOM 985 C C . ARG A 1 126 ? 3.752 -3.741 -7.789 1.00 81.88 126 ARG A C 1
ATOM 987 O O . ARG A 1 126 ? 3.004 -2.974 -7.205 1.00 81.88 126 ARG A O 1
ATOM 994 N N . LYS A 1 127 ? 4.255 -3.458 -9.002 1.00 72.38 127 LYS A N 1
ATOM 995 C CA . LYS A 1 127 ? 3.990 -2.186 -9.717 1.00 72.38 127 LYS A CA 1
ATOM 996 C C . LYS A 1 127 ? 2.491 -1.952 -9.994 1.00 72.38 127 LYS A C 1
ATOM 998 O O . LYS A 1 127 ? 2.057 -0.816 -10.098 1.00 72.38 127 LYS A O 1
ATOM 1003 N N . THR A 1 128 ? 1.700 -3.021 -10.104 1.00 71.75 128 THR A N 1
ATOM 1004 C CA . THR A 1 128 ? 0.260 -2.964 -10.420 1.00 71.75 128 THR A CA 1
ATOM 1005 C C . THR A 1 128 ? -0.642 -2.821 -9.195 1.00 71.75 128 THR A C 1
ATOM 1007 O O . THR A 1 128 ? -1.859 -2.905 -9.341 1.00 71.75 128 THR A O 1
ATOM 1010 N N . VAL A 1 129 ? -0.084 -2.725 -7.986 1.00 81.38 129 VAL A N 1
ATOM 1011 C CA . VAL A 1 129 ? -0.879 -2.607 -6.759 1.00 81.38 129 VAL A CA 1
ATOM 1012 C C . VAL A 1 129 ? -0.447 -1.378 -5.985 1.00 81.38 129 VAL A C 1
ATOM 1014 O O . VAL A 1 129 ? 0.736 -1.042 -5.934 1.00 81.38 129 VAL A O 1
ATOM 1017 N N . HIS A 1 130 ? -1.414 -0.733 -5.344 1.00 91.75 130 HIS A N 1
ATOM 1018 C CA . HIS A 1 130 ? -1.101 0.217 -4.292 1.00 91.75 130 HIS A CA 1
ATOM 1019 C C . HIS A 1 130 ? -0.865 -0.532 -2.975 1.00 91.75 130 HIS A C 1
ATOM 1021 O O . HIS A 1 130 ? -1.176 -1.720 -2.854 1.00 91.75 130 HIS A O 1
ATOM 1027 N N . PHE A 1 131 ? -0.288 0.141 -1.983 1.00 95.00 131 PHE A N 1
ATOM 1028 C CA . PHE A 1 131 ? 0.154 -0.504 -0.746 1.00 95.00 131 PHE A CA 1
ATOM 1029 C C . PHE A 1 131 ? -0.278 0.253 0.510 1.00 95.00 131 PHE A C 1
ATOM 1031 O O . PHE A 1 131 ? -0.599 1.444 0.488 1.00 95.00 131 PHE A O 1
ATOM 1038 N N . PHE A 1 132 ? -0.296 -0.467 1.624 1.00 96.56 132 PHE A N 1
ATOM 1039 C CA . PHE A 1 132 ? -0.368 0.094 2.963 1.00 96.56 132 PHE A CA 1
ATOM 1040 C C . PHE A 1 132 ? 1.036 0.313 3.520 1.00 96.56 132 PHE A C 1
ATOM 1042 O O . PHE A 1 132 ? 1.963 -0.419 3.181 1.00 96.56 132 PHE A O 1
ATOM 1049 N N . ILE A 1 133 ? 1.170 1.279 4.415 1.00 96.75 133 ILE A N 1
ATOM 1050 C CA . ILE A 1 133 ? 2.357 1.567 5.211 1.00 96.75 133 ILE A CA 1
ATOM 1051 C C . ILE A 1 133 ? 2.050 1.157 6.650 1.00 96.75 133 ILE A C 1
ATOM 1053 O O . ILE A 1 133 ? 1.018 1.546 7.202 1.00 96.75 133 ILE A O 1
ATOM 1057 N N . GLY A 1 134 ? 2.945 0.377 7.250 1.00 97.06 134 GLY A N 1
ATOM 1058 C CA . GLY A 1 134 ? 2.915 0.099 8.679 1.00 97.06 134 GLY A CA 1
ATOM 1059 C C . GLY A 1 134 ? 3.200 1.357 9.507 1.00 97.06 134 GLY A C 1
ATOM 1060 O O . GLY A 1 134 ? 4.192 2.046 9.272 1.00 97.06 134 GLY A O 1
ATOM 1061 N N . ALA A 1 135 ? 2.336 1.665 10.474 1.00 95.06 135 ALA A N 1
ATOM 1062 C CA . ALA A 1 135 ? 2.421 2.876 11.288 1.00 95.06 135 ALA A CA 1
ATOM 1063 C C . ALA A 1 135 ? 3.581 2.888 12.299 1.00 95.06 135 ALA A C 1
ATOM 1065 O O . ALA A 1 135 ? 3.893 3.936 12.850 1.00 95.06 135 ALA A O 1
ATOM 1066 N N . GLN A 1 136 ? 4.234 1.758 12.552 1.00 94.31 136 GLN A N 1
ATOM 1067 C CA . GLN A 1 136 ? 5.359 1.627 13.474 1.00 94.31 136 GLN A CA 1
ATOM 1068 C C . GLN A 1 136 ? 6.691 1.436 12.731 1.00 94.31 136 GLN A C 1
ATOM 1070 O O . GLN A 1 136 ? 7.695 2.056 13.071 1.00 94.31 136 GLN A O 1
ATOM 1075 N N . SER A 1 137 ? 6.714 0.580 11.714 1.00 95.00 137 SER A N 1
ATOM 1076 C CA . SER A 1 137 ? 7.893 0.183 10.948 1.00 95.00 137 SER A CA 1
ATOM 1077 C C . SER A 1 137 ? 8.110 1.038 9.696 1.00 95.00 137 SER A C 1
ATOM 1079 O O . SER A 1 137 ? 9.226 1.114 9.175 1.00 95.00 137 SER A O 1
ATOM 1081 N N . GLY A 1 138 ? 7.050 1.665 9.177 1.00 95.44 138 GLY A N 1
ATOM 1082 C CA . GLY A 1 138 ? 7.042 2.317 7.866 1.00 95.44 138 GLY A CA 1
ATOM 1083 C C . GLY A 1 138 ? 7.155 1.333 6.699 1.00 95.44 138 GLY A C 1
ATOM 1084 O O . GLY A 1 138 ? 7.362 1.745 5.558 1.00 95.44 138 GLY A O 1
ATOM 1085 N N . MET A 1 139 ? 7.070 0.026 6.960 1.00 96.38 139 MET A N 1
ATOM 1086 C CA . MET A 1 139 ? 7.263 -0.992 5.936 1.00 96.38 139 MET A CA 1
ATOM 1087 C C . MET A 1 139 ? 5.994 -1.180 5.101 1.00 96.38 139 MET A C 1
ATOM 1089 O O . MET A 1 139 ? 4.885 -1.130 5.640 1.00 96.38 139 MET A O 1
ATOM 1093 N N . PRO A 1 140 ? 6.132 -1.404 3.783 1.00 96.38 140 PRO A N 1
ATOM 1094 C CA . PRO A 1 140 ? 4.981 -1.548 2.913 1.00 96.38 140 PRO A CA 1
ATOM 1095 C C . PRO A 1 140 ? 4.374 -2.954 2.993 1.00 96.38 140 PRO A C 1
ATOM 1097 O O . PRO A 1 140 ? 5.080 -3.948 3.188 1.00 96.38 140 PRO A O 1
ATOM 1100 N N . THR A 1 141 ? 3.062 -3.034 2.788 1.00 96.19 141 THR A N 1
ATOM 1101 C CA . THR A 1 141 ? 2.293 -4.280 2.742 1.00 96.19 141 THR A CA 1
ATOM 1102 C C . THR A 1 141 ? 1.156 -4.161 1.729 1.00 96.19 141 THR A C 1
ATOM 1104 O O . THR A 1 141 ? 0.436 -3.167 1.710 1.00 96.19 141 THR A O 1
ATOM 1107 N N . GLU A 1 142 ? 0.976 -5.170 0.878 1.00 94.50 142 GLU A N 1
ATOM 1108 C CA . GLU A 1 142 ? -0.086 -5.177 -0.141 1.00 94.50 142 GLU A CA 1
ATOM 1109 C C . GLU A 1 142 ? -1.455 -5.574 0.437 1.00 94.50 142 GLU A C 1
ATOM 1111 O O . GLU A 1 142 ? -2.492 -5.163 -0.087 1.00 94.50 142 GLU A O 1
ATOM 1116 N N . VAL A 1 143 ? -1.466 -6.374 1.512 1.00 95.38 143 VAL A N 1
ATOM 1117 C CA . VAL A 1 143 ? -2.684 -6.927 2.118 1.00 95.38 143 VAL A CA 1
ATOM 1118 C C . VAL A 1 143 ? -2.740 -6.656 3.619 1.00 95.38 143 VAL A C 1
ATOM 1120 O O . VAL A 1 143 ? -1.874 -7.087 4.373 1.00 95.38 143 VAL A O 1
ATOM 1123 N N . GLY A 1 144 ? -3.811 -6.005 4.062 1.00 96.81 144 GLY A N 1
ATOM 1124 C CA . GLY A 1 144 ? -4.153 -5.846 5.473 1.00 96.81 144 GLY A CA 1
ATOM 1125 C C . GLY A 1 144 ? -5.365 -6.676 5.880 1.00 96.81 144 GLY A C 1
ATOM 1126 O O . GLY A 1 144 ? -6.082 -7.214 5.037 1.00 96.81 144 GLY A O 1
ATOM 1127 N N . PHE A 1 145 ? -5.622 -6.761 7.181 1.00 97.44 145 PHE A N 1
ATOM 1128 C CA . PHE A 1 145 ? -6.757 -7.477 7.755 1.00 97.44 145 PHE A CA 1
ATOM 1129 C C . PHE A 1 145 ? -7.561 -6.557 8.659 1.00 97.44 145 PHE A C 1
ATOM 1131 O O . PHE A 1 145 ? -6.999 -5.817 9.458 1.00 97.44 145 PHE A O 1
ATOM 1138 N N . VAL A 1 146 ? -8.885 -6.621 8.559 1.00 97.38 146 VAL A N 1
ATOM 1139 C CA . VAL A 1 146 ? -9.758 -5.915 9.500 1.00 97.38 146 VAL A CA 1
ATOM 1140 C C . VAL A 1 146 ? -9.652 -6.587 10.869 1.00 97.38 146 VAL A C 1
ATOM 1142 O O . VAL A 1 146 ? -9.937 -7.776 10.992 1.00 97.38 146 VAL A O 1
ATOM 1145 N N . ALA A 1 147 ? -9.271 -5.837 11.893 1.00 97.31 147 ALA A N 1
ATOM 1146 C CA . ALA A 1 147 ? -9.218 -6.282 13.280 1.00 97.31 147 ALA A CA 1
ATOM 1147 C C . ALA A 1 147 ? -10.108 -5.406 14.161 1.00 97.31 147 ALA A C 1
ATOM 1149 O O . ALA A 1 147 ? -10.394 -4.254 13.825 1.00 97.31 147 ALA A O 1
ATOM 1150 N N . GLU A 1 148 ? -10.544 -5.963 15.288 1.00 96.56 148 GLU A N 1
ATOM 1151 C CA . GLU A 1 148 ? -11.145 -5.166 16.355 1.00 96.56 148 GLU A CA 1
ATOM 1152 C C . GLU A 1 148 ? -10.058 -4.391 17.092 1.00 96.56 148 GLU A C 1
ATOM 1154 O O . GLU A 1 148 ? -8.935 -4.868 17.268 1.00 96.56 148 GLU A O 1
ATOM 1159 N N . ILE A 1 149 ? -10.403 -3.176 17.495 1.00 95.19 149 ILE A N 1
ATOM 1160 C CA . ILE A 1 149 ? -9.561 -2.317 18.315 1.00 95.19 149 ILE A CA 1
ATOM 1161 C C . ILE A 1 149 ? -10.384 -1.780 19.479 1.00 95.19 149 ILE A C 1
ATOM 1163 O O . ILE A 1 149 ? -11.612 -1.693 19.394 1.00 95.19 149 ILE A O 1
ATOM 1167 N N . GLU A 1 150 ? -9.692 -1.362 20.536 1.00 94.62 150 GLU A N 1
ATOM 1168 C CA . GLU A 1 150 ? -10.315 -0.556 21.582 1.00 94.62 150 GLU A CA 1
ATOM 1169 C C . GLU A 1 150 ? -11.002 0.668 20.957 1.00 94.62 150 GLU A C 1
ATOM 1171 O O . GLU A 1 150 ? -10.393 1.307 20.088 1.00 94.62 150 GLU A O 1
ATOM 1176 N N . PRO A 1 151 ? -12.244 1.001 21.364 1.00 94.56 151 PRO A N 1
ATOM 1177 C CA . PRO A 1 151 ? -12.974 2.134 20.816 1.00 94.56 151 PRO A CA 1
ATOM 1178 C C . PRO A 1 151 ? -12.150 3.426 20.894 1.00 94.56 151 PRO A C 1
ATOM 1180 O O . PRO A 1 151 ? -11.763 3.856 21.980 1.00 94.56 151 PRO A O 1
ATOM 1183 N N . GLN A 1 152 ? -11.920 4.075 19.751 1.00 93.44 152 GLN A N 1
ATOM 1184 C CA . GLN A 1 152 ? -11.182 5.340 19.663 1.00 93.44 152 GLN A CA 1
ATOM 1185 C C . GLN A 1 152 ? -11.940 6.381 18.844 1.00 93.44 152 GLN A C 1
ATOM 1187 O O . GLN A 1 152 ? -12.603 6.060 17.857 1.00 93.44 152 GLN A O 1
ATOM 1192 N N . SER A 1 153 ? -11.827 7.647 19.234 1.00 90.94 153 SER A N 1
ATOM 1193 C CA . SER A 1 153 ? -12.311 8.759 18.423 1.00 90.94 153 SER A CA 1
ATO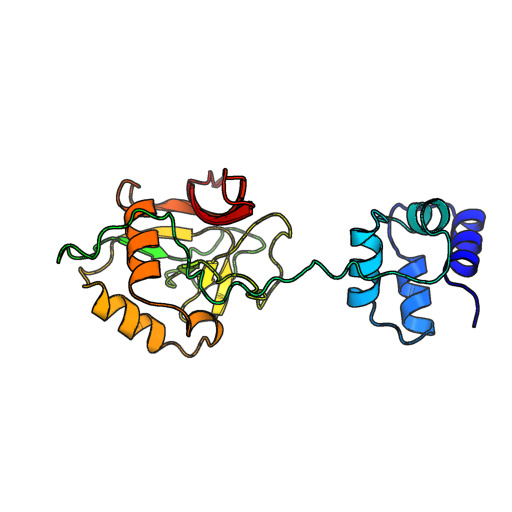M 1194 C C . SER A 1 153 ? -11.416 8.967 17.199 1.00 90.94 153 SER A C 1
ATOM 1196 O O . SER A 1 153 ? -10.258 8.541 17.152 1.00 90.94 153 SER A O 1
ATOM 1198 N N . THR A 1 154 ? -11.932 9.689 16.203 1.00 88.50 154 THR A N 1
ATOM 1199 C CA . THR A 1 154 ? -11.135 10.067 15.025 1.00 88.50 154 THR A CA 1
ATOM 1200 C C . THR A 1 154 ? -9.872 10.842 15.426 1.00 88.50 154 THR A C 1
ATOM 1202 O O . THR A 1 154 ? -8.804 10.599 14.869 1.00 88.50 154 THR A O 1
ATOM 1205 N N . ALA A 1 155 ? -9.974 11.744 16.410 1.00 88.38 155 ALA A N 1
ATOM 1206 C CA . ALA A 1 155 ? -8.846 12.542 16.888 1.00 88.38 155 ALA A CA 1
ATOM 1207 C C . ALA A 1 155 ? -7.757 11.673 17.533 1.00 88.38 155 ALA A C 1
ATOM 1209 O O . ALA A 1 155 ? -6.586 11.828 17.203 1.00 88.38 155 ALA A O 1
ATOM 1210 N N . GLN A 1 156 ? -8.146 10.698 18.361 1.00 92.25 156 GLN A N 1
ATOM 1211 C CA . GLN A 1 156 ? -7.204 9.774 19.004 1.00 92.25 156 GLN A CA 1
ATOM 1212 C C . GLN A 1 156 ? -6.423 8.940 17.981 1.00 92.25 156 GLN A C 1
ATOM 1214 O O . GLN A 1 156 ? -5.221 8.734 18.139 1.00 92.25 156 GLN A O 1
ATOM 1219 N N . ILE A 1 157 ? -7.078 8.498 16.902 1.00 92.75 157 ILE A N 1
ATOM 1220 C CA . ILE A 1 157 ? -6.404 7.772 15.816 1.00 92.75 157 ILE A CA 1
ATOM 1221 C C . ILE A 1 157 ? -5.387 8.667 15.100 1.00 92.75 157 ILE A C 1
ATOM 1223 O O . ILE A 1 157 ? -4.265 8.226 14.843 1.00 92.75 157 ILE A O 1
ATOM 1227 N N . VAL A 1 158 ? -5.753 9.915 14.789 1.00 90.44 158 VAL A N 1
ATOM 1228 C CA . VAL A 1 158 ? -4.829 10.867 14.150 1.00 90.44 158 VAL A CA 1
ATOM 1229 C C . VAL A 1 158 ? -3.634 11.148 15.051 1.00 90.44 158 VAL A C 1
ATOM 1231 O O . VAL A 1 158 ? -2.505 11.041 14.585 1.00 90.44 158 VAL A O 1
ATOM 1234 N N . GLU A 1 159 ? -3.856 11.443 16.333 1.00 91.00 159 GLU A N 1
ATOM 1235 C CA . GLU A 1 159 ? -2.779 11.675 17.304 1.00 91.00 159 GLU A CA 1
ATOM 1236 C C . GLU A 1 159 ? -1.839 10.473 17.402 1.00 91.00 159 GLU A C 1
ATOM 1238 O O . GLU A 1 159 ? -0.619 10.631 17.369 1.00 91.00 159 GLU A O 1
ATOM 1243 N N . ARG A 1 160 ? -2.393 9.257 17.442 1.00 92.19 160 ARG A N 1
ATOM 1244 C CA . ARG A 1 160 ? -1.604 8.024 17.475 1.00 92.19 160 ARG A CA 1
ATOM 1245 C C . ARG A 1 160 ? -0.709 7.870 16.246 1.00 92.19 160 ARG A C 1
ATOM 1247 O O . ARG A 1 160 ? 0.439 7.458 16.386 1.00 92.19 160 ARG A O 1
ATOM 1254 N N . ILE A 1 161 ? -1.223 8.165 15.054 1.00 90.88 161 ILE A N 1
ATOM 1255 C CA . ILE A 1 161 ? -0.463 8.030 13.801 1.00 90.88 161 ILE A CA 1
ATOM 1256 C C . ILE A 1 161 ? 0.548 9.171 13.648 1.00 90.88 161 ILE A C 1
ATOM 1258 O O . ILE A 1 161 ? 1.677 8.931 13.221 1.00 90.88 161 ILE A O 1
ATOM 1262 N N . ALA A 1 162 ? 0.188 10.383 14.071 1.00 87.75 162 ALA A N 1
ATOM 1263 C CA . ALA A 1 162 ? 1.089 11.531 14.118 1.00 87.75 162 ALA A CA 1
ATOM 1264 C C . ALA A 1 162 ? 2.249 11.331 15.108 1.00 87.75 162 ALA A C 1
ATOM 1266 O O . ALA A 1 162 ? 3.329 11.874 14.899 1.00 87.75 162 ALA A O 1
ATOM 1267 N N . ALA A 1 163 ? 2.050 10.525 16.156 1.00 89.06 163 ALA A N 1
ATOM 1268 C CA . ALA A 1 163 ? 3.109 10.123 17.079 1.00 89.06 163 ALA A CA 1
ATOM 1269 C C . ALA A 1 163 ? 4.078 9.075 16.492 1.00 89.06 163 ALA A C 1
ATOM 1271 O O . ALA A 1 163 ? 5.078 8.748 17.135 1.00 89.06 163 ALA A O 1
ATOM 1272 N N . SER A 1 164 ? 3.812 8.532 15.296 1.00 88.12 164 SER A N 1
ATOM 1273 C CA . SER A 1 164 ? 4.760 7.641 14.623 1.00 88.12 164 SER A CA 1
ATOM 1274 C C . SER A 1 164 ? 5.994 8.394 14.122 1.00 88.12 164 SER A C 1
ATOM 1276 O O . SER A 1 164 ? 5.936 9.565 13.757 1.00 88.12 164 SER A O 1
ATOM 1278 N N . SER A 1 165 ? 7.124 7.695 14.032 1.00 87.75 165 SER A N 1
ATOM 1279 C CA . SER A 1 165 ? 8.346 8.212 13.400 1.00 87.75 165 SER A CA 1
ATOM 1280 C C . SER A 1 165 ? 8.346 8.062 11.868 1.00 87.75 165 SER A C 1
ATOM 1282 O O . SER A 1 165 ? 9.362 8.313 11.216 1.00 87.75 165 SER A O 1
ATOM 1284 N N . VAL A 1 166 ? 7.229 7.629 11.274 1.00 90.50 166 VAL A N 1
ATOM 1285 C CA . VAL A 1 166 ? 7.107 7.348 9.840 1.00 90.50 166 VAL A CA 1
ATOM 1286 C C . VAL A 1 166 ? 6.717 8.632 9.107 1.00 90.50 166 VAL A C 1
ATOM 1288 O O . VAL A 1 166 ? 5.561 9.049 9.108 1.00 90.50 166 VAL A O 1
ATOM 1291 N N . THR A 1 167 ? 7.691 9.276 8.466 1.00 87.12 167 THR A N 1
ATOM 1292 C CA . THR A 1 167 ? 7.525 10.591 7.823 1.00 87.12 167 THR A CA 1
ATOM 1293 C C . THR A 1 167 ? 6.499 10.588 6.691 1.00 87.12 167 THR A C 1
ATOM 1295 O O . THR A 1 167 ? 5.794 11.581 6.497 1.00 87.12 167 THR A O 1
ATOM 1298 N N . GLU A 1 168 ? 6.353 9.467 5.985 1.00 86.62 168 GLU A N 1
ATOM 1299 C CA . GLU A 1 168 ? 5.364 9.268 4.923 1.00 86.62 168 GLU A CA 1
ATOM 1300 C C . GLU A 1 168 ? 3.920 9.383 5.434 1.00 86.62 168 GLU A C 1
ATOM 1302 O O . GLU A 1 168 ? 3.012 9.642 4.648 1.00 86.62 168 GLU A O 1
ATOM 1307 N N . LEU A 1 169 ? 3.699 9.223 6.743 1.00 86.69 169 LEU A N 1
ATOM 1308 C CA . LEU A 1 169 ? 2.388 9.345 7.380 1.00 86.69 169 LEU A CA 1
ATOM 1309 C C . LEU A 1 169 ? 2.098 10.754 7.909 1.00 86.69 169 LEU A C 1
ATOM 1311 O O . LEU A 1 169 ? 0.991 11.001 8.377 1.00 86.69 169 LEU A O 1
ATOM 1315 N N . SER A 1 170 ? 3.028 11.704 7.781 1.00 82.75 170 SER A N 1
ATOM 1316 C CA . SER A 1 170 ? 2.791 13.107 8.158 1.00 82.75 170 SER A CA 1
ATOM 1317 C C . SER A 1 170 ? 1.570 13.772 7.492 1.00 82.75 170 SER A C 1
ATOM 1319 O O . SER A 1 170 ? 0.963 14.629 8.135 1.00 82.75 170 SER A O 1
ATOM 1321 N N . PRO A 1 171 ? 1.130 13.395 6.268 1.00 78.25 171 PRO A N 1
ATOM 1322 C CA . PRO A 1 171 ? -0.094 13.940 5.676 1.00 78.25 171 PRO A CA 1
ATOM 1323 C C . PRO A 1 171 ? -1.389 13.297 6.205 1.00 78.25 171 PRO A C 1
ATOM 1325 O O . PRO A 1 171 ? -2.468 13.650 5.728 1.00 78.25 171 PRO A O 1
ATOM 1328 N N . PHE A 1 172 ? -1.306 12.325 7.121 1.00 83.38 172 PHE A N 1
ATOM 1329 C CA . PHE A 1 172 ? -2.462 11.608 7.651 1.00 83.38 172 PHE A CA 1
ATOM 1330 C C . PHE A 1 172 ? -3.309 12.509 8.557 1.00 83.38 172 PHE A C 1
ATOM 1332 O O . PHE A 1 172 ? -2.821 13.078 9.530 1.00 83.38 172 PHE A O 1
ATOM 1339 N N . ASP A 1 173 ? -4.600 12.620 8.249 1.00 84.06 173 ASP A N 1
ATOM 1340 C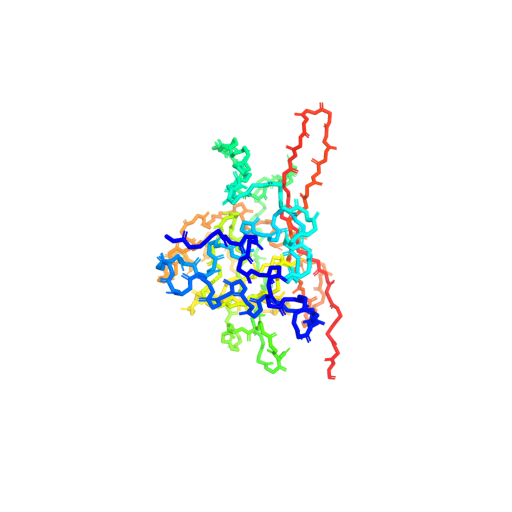 CA . ASP A 1 173 ? -5.535 13.471 8.979 1.00 84.06 173 ASP A CA 1
ATOM 1341 C C . ASP A 1 173 ? -6.908 12.800 9.155 1.00 84.06 173 ASP A C 1
ATOM 1343 O O . ASP A 1 173 ? -7.137 11.643 8.786 1.00 84.06 173 ASP A O 1
ATOM 1347 N N . THR A 1 174 ? -7.849 13.542 9.738 1.00 83.94 174 THR A N 1
ATOM 1348 C CA . THR A 1 174 ? -9.200 13.057 10.036 1.00 83.94 174 THR A CA 1
ATOM 1349 C C . THR A 1 174 ? -9.957 12.584 8.792 1.00 83.94 174 THR A C 1
ATOM 1351 O O . THR A 1 174 ? -10.786 11.680 8.896 1.00 83.94 174 THR A O 1
ATOM 1354 N N . ARG A 1 175 ? -9.667 13.128 7.600 1.00 79.69 175 ARG A N 1
ATOM 1355 C CA . ARG A 1 175 ? -10.334 12.718 6.354 1.00 79.69 175 ARG A CA 1
ATOM 1356 C C . ARG A 1 175 ? -9.927 11.306 5.961 1.00 79.69 175 ARG A C 1
ATOM 1358 O O . ARG A 1 175 ? -10.784 10.515 5.566 1.00 79.69 175 ARG A O 1
ATOM 1365 N N . VAL A 1 176 ? -8.645 10.976 6.117 1.00 82.25 176 VAL A N 1
ATOM 1366 C CA . VAL A 1 176 ? -8.130 9.633 5.820 1.00 82.25 176 VAL A CA 1
ATOM 1367 C C . VAL A 1 176 ? -8.722 8.610 6.788 1.00 82.25 176 VAL A C 1
ATOM 1369 O O . VAL A 1 176 ? -9.149 7.541 6.351 1.00 82.25 176 VAL A O 1
ATOM 1372 N N . VAL A 1 177 ? -8.844 8.952 8.076 1.00 88.00 177 VAL A N 1
ATOM 1373 C CA . VAL A 1 177 ? -9.512 8.091 9.068 1.00 88.00 177 VAL A CA 1
ATOM 1374 C C . VAL A 1 177 ? -10.944 7.766 8.651 1.00 88.00 177 VAL A C 1
ATOM 1376 O O . VAL A 1 177 ? -11.329 6.597 8.618 1.00 88.00 177 VAL A O 1
ATOM 1379 N N . TRP A 1 178 ? -11.719 8.787 8.282 1.00 82.44 178 TRP A N 1
ATOM 1380 C CA . TRP A 1 178 ? -13.103 8.616 7.840 1.00 82.44 178 TRP A CA 1
ATOM 1381 C C . TRP A 1 178 ? -13.222 7.760 6.591 1.00 82.44 178 TRP A C 1
ATOM 1383 O O . TRP A 1 178 ? -14.070 6.870 6.520 1.00 82.44 178 TRP A O 1
ATOM 1393 N N . PHE A 1 179 ? -12.351 7.996 5.614 1.00 83.69 179 PHE A N 1
ATOM 1394 C CA . PHE A 1 179 ? -12.295 7.177 4.416 1.00 83.69 179 PHE A CA 1
ATOM 1395 C C . PHE A 1 179 ? -12.060 5.696 4.755 1.00 83.69 179 PHE A C 1
ATOM 1397 O O . PHE A 1 179 ? -12.816 4.836 4.295 1.00 83.69 179 PHE A O 1
ATOM 1404 N N . VAL A 1 180 ? -11.052 5.397 5.585 1.00 89.00 180 VAL A N 1
ATOM 1405 C CA . VAL A 1 180 ? -10.738 4.021 5.998 1.00 89.00 180 VAL A CA 1
ATOM 1406 C C . VAL A 1 180 ? -11.938 3.401 6.711 1.00 89.00 180 VAL A C 1
ATOM 1408 O O . VAL A 1 180 ? -12.383 2.319 6.322 1.00 89.00 180 VAL A O 1
ATOM 1411 N N . GLN A 1 181 ? -12.515 4.115 7.684 1.00 87.31 181 GLN A N 1
ATOM 1412 C CA . GLN A 1 181 ? -13.673 3.666 8.456 1.00 87.31 181 GLN A CA 1
ATOM 1413 C C . GLN A 1 181 ? -14.848 3.295 7.547 1.00 87.31 181 GLN A C 1
ATOM 1415 O O . GLN A 1 181 ? -15.378 2.192 7.663 1.00 87.31 181 GLN A O 1
ATOM 1420 N N . GLN A 1 182 ? -15.207 4.145 6.586 1.00 83.12 182 GLN A N 1
ATOM 1421 C CA . GLN A 1 182 ? -16.326 3.879 5.677 1.00 83.12 182 GLN A CA 1
ATOM 1422 C C . GLN A 1 182 ? -16.102 2.630 4.820 1.00 83.12 182 GLN A C 1
ATOM 1424 O O . GLN A 1 182 ? -17.048 1.891 4.535 1.00 83.12 182 GLN A O 1
ATOM 1429 N N . LYS A 1 183 ? -14.853 2.369 4.417 1.00 85.50 183 LYS A N 1
ATOM 1430 C CA . LYS A 1 183 ? -14.510 1.207 3.590 1.00 85.50 183 LYS A CA 1
ATOM 1431 C C . LYS A 1 183 ? -14.527 -0.104 4.368 1.00 85.50 183 LYS A C 1
ATOM 1433 O O . LYS A 1 183 ? -14.868 -1.133 3.786 1.00 85.50 183 LYS A O 1
ATOM 1438 N N . ILE A 1 184 ? -14.192 -0.076 5.658 1.00 88.69 184 ILE A N 1
ATOM 1439 C CA . ILE A 1 184 ? -14.081 -1.294 6.472 1.00 88.69 184 ILE A CA 1
ATOM 1440 C C . ILE A 1 184 ? -15.257 -1.521 7.425 1.00 88.69 184 ILE A C 1
ATOM 1442 O O . ILE A 1 184 ? -15.410 -2.633 7.918 1.00 88.69 184 ILE A O 1
ATOM 1446 N N . ALA A 1 185 ? -16.120 -0.525 7.662 1.00 83.75 185 ALA A N 1
ATOM 1447 C CA . ALA A 1 185 ? -17.184 -0.590 8.672 1.00 83.75 185 ALA A CA 1
ATOM 1448 C C . ALA A 1 185 ? -18.121 -1.798 8.515 1.00 83.75 185 ALA A C 1
ATOM 1450 O O . ALA A 1 185 ? -18.600 -2.341 9.509 1.00 83.75 185 ALA A O 1
ATOM 1451 N N . ARG A 1 186 ? -18.379 -2.217 7.269 1.00 82.19 186 ARG A N 1
ATOM 1452 C CA . ARG A 1 186 ? -19.263 -3.348 6.932 1.00 82.19 186 ARG A CA 1
ATOM 1453 C C . ARG A 1 186 ? -18.521 -4.668 6.714 1.00 82.19 186 ARG A C 1
ATOM 1455 O O . ARG A 1 186 ? -19.151 -5.666 6.373 1.00 82.19 186 ARG A O 1
ATOM 1462 N N . LEU A 1 187 ? -17.197 -4.676 6.838 1.00 86.25 187 LEU A N 1
ATOM 1463 C CA . LEU A 1 187 ? -16.391 -5.875 6.655 1.00 86.25 187 LEU A CA 1
ATOM 1464 C C . LEU A 1 187 ? -16.322 -6.664 7.963 1.00 86.25 187 LEU A C 1
ATOM 1466 O O . LEU A 1 187 ? -16.219 -6.090 9.045 1.00 86.25 187 LEU A O 1
ATOM 1470 N N . ALA A 1 188 ? -16.372 -7.991 7.853 1.00 90.75 188 ALA A N 1
ATOM 1471 C CA . ALA A 1 188 ? -16.183 -8.867 9.001 1.00 90.75 188 ALA A CA 1
ATOM 1472 C C . ALA A 1 188 ? -14.741 -8.769 9.516 1.00 90.75 188 ALA A C 1
ATOM 1474 O O . ALA A 1 188 ? -13.810 -8.553 8.733 1.00 90.75 188 ALA A O 1
ATOM 1475 N N . VAL A 1 189 ? -14.553 -8.999 10.814 1.00 94.12 189 VAL A N 1
ATOM 1476 C CA . VAL A 1 189 ? -13.223 -9.190 11.405 1.00 94.12 189 VAL A CA 1
ATOM 1477 C C . VAL A 1 189 ? -12.493 -10.309 10.655 1.00 94.12 189 VAL A C 1
ATOM 1479 O O . VAL A 1 189 ? -13.111 -11.250 10.156 1.00 94.12 189 VAL A O 1
ATOM 1482 N N . SER A 1 190 ? -11.181 -10.157 10.504 1.00 93.94 190 SER A N 1
ATOM 1483 C CA . SER A 1 190 ? -10.302 -10.995 9.684 1.00 93.94 190 SER A CA 1
ATOM 1484 C C . SER A 1 190 ? -10.559 -10.937 8.173 1.00 93.94 190 SER A C 1
ATOM 1486 O O . SER A 1 190 ? -9.926 -11.681 7.424 1.00 93.94 190 SER A O 1
ATOM 1488 N N . SER A 1 191 ? -11.427 -10.043 7.680 1.00 93.31 191 SER A N 1
ATOM 1489 C CA . SER A 1 191 ? -11.520 -9.790 6.237 1.00 93.31 191 SER A CA 1
ATOM 1490 C C . SER A 1 191 ? -10.206 -9.215 5.724 1.00 93.31 191 SER A C 1
ATOM 1492 O O . SER A 1 191 ? -9.759 -8.172 6.204 1.00 93.31 191 SER A O 1
ATOM 1494 N N . ALA A 1 192 ? -9.624 -9.864 4.718 1.00 94.56 192 ALA A N 1
ATOM 1495 C CA . ALA A 1 192 ? -8.456 -9.347 4.027 1.00 94.56 192 ALA A CA 1
ATOM 1496 C C . ALA A 1 192 ? -8.849 -8.210 3.074 1.00 94.56 192 ALA A C 1
ATOM 1498 O O . ALA A 1 192 ? -9.848 -8.295 2.345 1.00 94.56 192 ALA A O 1
ATOM 1499 N N . VAL A 1 193 ? -8.048 -7.150 3.065 1.00 95.00 193 VAL A N 1
ATOM 1500 C CA . VAL A 1 193 ? -8.240 -5.964 2.234 1.00 95.00 193 VAL A CA 1
ATOM 1501 C C . VAL A 1 193 ? -6.946 -5.557 1.537 1.00 95.00 193 VAL A C 1
ATOM 1503 O O . VAL A 1 193 ? -5.858 -5.699 2.086 1.00 95.00 193 VAL A O 1
ATOM 1506 N N . GLY A 1 194 ? -7.083 -5.048 0.319 1.00 92.50 194 GLY A N 1
ATOM 1507 C CA . GLY A 1 194 ? -6.036 -4.394 -0.458 1.00 92.50 194 GLY A CA 1
ATOM 1508 C C . GLY A 1 194 ? -6.361 -2.917 -0.662 1.00 92.50 194 GLY A C 1
ATOM 1509 O O . GLY A 1 194 ? -7.458 -2.456 -0.322 1.00 92.50 194 GLY A O 1
ATOM 1510 N N . THR A 1 195 ? -5.421 -2.185 -1.250 1.00 91.12 195 THR A N 1
ATOM 1511 C CA . THR A 1 195 ? -5.603 -0.780 -1.621 1.00 91.12 195 THR A CA 1
ATOM 1512 C C . THR A 1 195 ? -5.202 -0.532 -3.074 1.00 91.12 195 THR A C 1
ATOM 1514 O O . THR A 1 195 ? -4.409 -1.283 -3.644 1.00 91.12 195 THR A O 1
ATOM 1517 N N . ASP A 1 196 ? -5.838 0.443 -3.716 1.00 85.25 196 ASP A N 1
ATOM 1518 C CA . ASP A 1 196 ? -5.664 0.776 -5.135 1.00 85.25 196 ASP A CA 1
ATOM 1519 C C . ASP A 1 196 ? -5.932 2.267 -5.384 1.00 85.25 196 ASP A C 1
ATOM 1521 O O . ASP A 1 196 ? -6.627 2.923 -4.603 1.00 85.25 196 ASP A O 1
ATOM 1525 N N . LEU A 1 197 ? -5.390 2.781 -6.486 1.00 81.75 197 LEU A N 1
ATOM 1526 C CA . LEU A 1 197 ? -5.518 4.150 -6.962 1.00 81.75 197 LEU A CA 1
ATOM 1527 C C . LEU A 1 197 ? -6.169 4.149 -8.337 1.00 81.75 197 LEU A C 1
ATOM 1529 O O . LEU A 1 197 ? -5.534 3.880 -9.353 1.00 81.75 197 LEU A O 1
ATOM 1533 N N . ARG A 1 198 ? -7.460 4.473 -8.369 1.00 71.88 198 ARG A N 1
ATOM 1534 C CA . ARG A 1 198 ? -8.259 4.434 -9.592 1.00 71.88 198 ARG A CA 1
ATOM 1535 C C . ARG A 1 198 ? -8.296 5.791 -10.256 1.00 71.88 198 ARG A C 1
ATOM 1537 O O . ARG A 1 198 ? -8.638 6.780 -9.617 1.00 71.88 198 ARG A O 1
ATOM 1544 N N . GLU A 1 199 ? -8.019 5.828 -11.552 1.00 68.94 199 GLU A N 1
ATOM 1545 C CA . GLU A 1 199 ? -8.286 7.001 -12.378 1.00 68.94 199 GLU A CA 1
ATOM 1546 C C . GLU A 1 199 ? -9.763 6.985 -12.801 1.00 68.94 199 GLU A C 1
ATOM 1548 O O . GLU A 1 199 ? -10.227 6.083 -13.496 1.00 68.94 199 GLU A O 1
ATOM 1553 N N . VAL A 1 200 ? -10.521 7.969 -12.330 1.00 63.84 200 VAL A N 1
ATOM 1554 C CA . VAL A 1 200 ? -11.928 8.193 -12.654 1.00 63.84 200 VAL A CA 1
ATOM 1555 C C . VAL A 1 200 ? -12.004 9.367 -13.619 1.00 63.84 200 VAL A C 1
ATOM 1557 O O . VAL A 1 200 ?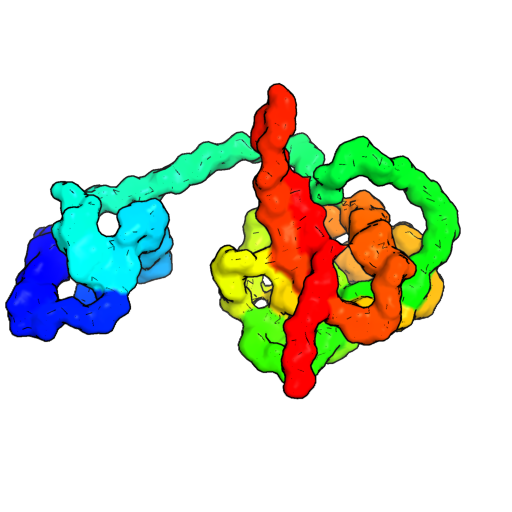 -11.582 10.479 -13.304 1.00 63.84 200 VAL A O 1
ATOM 1560 N N . VAL A 1 201 ? -12.556 9.134 -14.807 1.00 58.03 201 VAL A N 1
ATOM 1561 C CA . VAL A 1 201 ? -12.788 10.192 -15.795 1.00 58.03 201 VAL A CA 1
ATOM 1562 C C . VAL A 1 201 ? -14.193 10.748 -15.585 1.00 58.03 201 VAL A C 1
ATOM 1564 O O . VAL A 1 201 ? -15.179 10.033 -15.754 1.00 58.03 201 VAL A O 1
ATOM 1567 N N . GLY A 1 202 ? -14.285 12.011 -15.175 1.00 55.81 202 GLY A N 1
ATOM 1568 C CA . GLY A 1 202 ? -15.540 12.736 -15.002 1.00 55.81 202 GLY A CA 1
ATOM 1569 C C . GLY A 1 202 ? -15.721 13.847 -16.035 1.00 55.81 202 GLY A C 1
ATOM 1570 O O . GLY A 1 202 ? -14.814 14.179 -16.795 1.00 55.81 202 GLY A O 1
ATOM 1571 N N . VAL A 1 203 ? -16.902 14.472 -16.016 1.00 43.16 203 VAL A N 1
ATOM 1572 C CA . VAL A 1 203 ? -17.261 15.604 -16.895 1.00 43.16 203 VAL A CA 1
ATOM 1573 C C . VAL A 1 203 ? -16.313 16.802 -16.712 1.00 43.16 203 VAL A C 1
ATOM 1575 O O . VAL A 1 203 ? -16.095 17.566 -17.644 1.00 43.16 203 VAL A O 1
ATOM 1578 N N . SER A 1 204 ? -15.709 16.942 -15.528 1.00 47.44 204 SER A N 1
ATOM 1579 C CA . SER A 1 204 ? -14.749 17.996 -15.179 1.00 47.44 204 SER A CA 1
ATOM 1580 C C . SER A 1 204 ? -13.277 17.588 -15.346 1.00 47.44 204 SER A C 1
ATOM 1582 O O . SER A 1 204 ? -12.400 18.304 -14.871 1.00 47.44 204 SER A O 1
ATOM 1584 N N . GLY A 1 205 ? -12.994 16.438 -15.967 1.00 53.31 205 GLY A N 1
ATOM 1585 C CA . GLY A 1 205 ? -11.637 15.932 -16.183 1.00 53.31 205 GLY A CA 1
ATOM 1586 C C . GLY A 1 205 ? -11.334 14.622 -15.455 1.00 53.31 205 GLY A C 1
ATOM 1587 O O . GLY A 1 205 ? -12.213 13.949 -14.912 1.00 53.31 205 GLY A O 1
ATOM 1588 N N . LYS A 1 206 ? -10.059 14.235 -15.483 1.00 55.97 206 LYS A N 1
ATOM 1589 C CA . LYS A 1 206 ? -9.547 13.025 -14.833 1.00 55.97 206 LYS A CA 1
ATOM 1590 C C . LYS A 1 206 ? -9.268 13.311 -13.360 1.00 55.97 206 LYS A C 1
ATOM 1592 O O . LYS A 1 206 ? -8.587 14.281 -13.050 1.00 55.97 206 LYS A O 1
ATOM 1597 N N . ARG A 1 207 ? -9.745 12.451 -12.462 1.00 62.50 207 ARG A N 1
ATOM 1598 C CA . ARG A 1 207 ? -9.427 12.490 -11.028 1.00 62.50 207 ARG A CA 1
ATOM 1599 C C . ARG A 1 207 ? -8.945 11.126 -10.558 1.00 62.50 207 ARG A C 1
ATOM 1601 O O . ARG A 1 207 ? -9.366 10.112 -11.100 1.00 62.50 207 ARG A O 1
ATOM 1608 N N . ARG A 1 208 ? -8.070 11.081 -9.555 1.00 68.50 208 ARG A N 1
ATOM 1609 C CA . ARG A 1 208 ? -7.578 9.823 -8.975 1.00 68.50 208 ARG A CA 1
ATOM 1610 C C . ARG A 1 208 ? -8.157 9.612 -7.581 1.00 68.50 208 ARG A C 1
ATOM 1612 O O . ARG A 1 208 ? -8.162 10.533 -6.767 1.00 68.50 208 ARG A O 1
ATOM 1619 N N . GLU A 1 209 ? -8.651 8.405 -7.326 1.00 73.56 209 GLU A N 1
ATOM 1620 C CA . GLU A 1 209 ? -9.349 8.026 -6.097 1.00 73.56 209 GLU A CA 1
ATOM 1621 C C . GLU A 1 209 ? -8.674 6.821 -5.433 1.00 73.56 209 GLU A C 1
ATOM 1623 O O . GLU A 1 209 ? -8.486 5.775 -6.058 1.00 73.56 209 GLU A O 1
ATOM 1628 N N . LEU A 1 210 ? -8.363 6.946 -4.140 1.00 80.62 210 LEU A N 1
ATOM 1629 C CA . LEU A 1 210 ? -7.977 5.812 -3.306 1.00 80.62 210 LEU A CA 1
ATOM 1630 C C . LEU A 1 210 ? -9.177 4.910 -3.056 1.00 80.62 210 LEU A C 1
ATOM 1632 O O . LEU A 1 210 ? -10.284 5.364 -2.757 1.00 80.62 210 LEU A O 1
ATOM 1636 N N . ASN A 1 211 ? -8.943 3.607 -3.114 1.00 85.00 211 ASN A N 1
ATOM 1637 C CA . ASN A 1 211 ? -9.938 2.610 -2.783 1.00 85.00 211 ASN A CA 1
ATOM 1638 C C . ASN A 1 211 ? -9.344 1.522 -1.893 1.00 85.00 211 ASN A C 1
ATOM 1640 O O . ASN A 1 211 ? -8.268 1.013 -2.170 1.00 85.00 211 ASN A O 1
ATOM 1644 N N . ILE A 1 212 ? -10.104 1.109 -0.880 1.00 88.50 212 ILE A N 1
ATOM 1645 C CA . ILE A 1 212 ? -9.841 -0.107 -0.110 1.00 88.50 212 ILE A CA 1
ATOM 1646 C C . ILE A 1 212 ? -10.879 -1.137 -0.545 1.00 88.50 212 ILE A C 1
ATOM 1648 O O . ILE A 1 212 ? -12.077 -0.843 -0.579 1.00 88.50 212 ILE A O 1
ATOM 1652 N N . TYR A 1 213 ? -10.427 -2.329 -0.916 1.00 85.88 213 TYR A N 1
ATOM 1653 C CA . TYR A 1 213 ? -11.279 -3.393 -1.446 1.00 85.88 213 TYR A CA 1
ATOM 1654 C C . TYR A 1 213 ? -10.943 -4.731 -0.800 1.00 85.88 213 TYR A C 1
ATOM 1656 O O . TYR A 1 213 ? -9.827 -4.951 -0.344 1.00 85.88 213 TYR A O 1
ATOM 1664 N N . ARG A 1 214 ? -11.920 -5.640 -0.758 1.00 88.75 214 ARG A N 1
ATOM 1665 C CA . ARG A 1 214 ? -11.703 -6.998 -0.247 1.00 88.75 214 ARG A CA 1
ATOM 1666 C C . ARG A 1 214 ? -10.794 -7.772 -1.194 1.00 88.75 214 ARG A C 1
ATOM 1668 O O . ARG A 1 214 ? -10.997 -7.728 -2.406 1.00 88.75 214 ARG A O 1
ATOM 1675 N N . VAL A 1 215 ? -9.865 -8.535 -0.634 1.00 87.00 215 VAL A N 1
ATOM 1676 C CA . VAL A 1 215 ? -9.021 -9.474 -1.382 1.00 87.00 215 VAL A CA 1
ATOM 1677 C C . VAL A 1 215 ? -9.241 -10.895 -0.880 1.00 87.00 215 VAL A C 1
ATOM 1679 O O . VAL A 1 215 ? -9.640 -11.112 0.262 1.00 87.00 215 VAL A O 1
ATOM 1682 N N . ILE A 1 216 ? -8.998 -11.872 -1.751 1.00 82.25 216 ILE A N 1
ATOM 1683 C CA . ILE A 1 216 ? -9.026 -13.290 -1.394 1.00 82.25 216 ILE A CA 1
ATOM 1684 C C . ILE A 1 216 ? -7.581 -13.729 -1.194 1.00 82.25 216 ILE A C 1
ATOM 1686 O O . ILE A 1 216 ? -6.794 -13.726 -2.139 1.00 82.25 216 ILE A O 1
ATOM 1690 N N . VAL A 1 217 ? -7.240 -14.102 0.036 1.00 81.25 217 VAL A N 1
ATOM 1691 C CA . VAL A 1 217 ? -5.932 -14.671 0.370 1.00 81.25 217 VAL A CA 1
ATOM 1692 C C . VAL A 1 217 ? -6.089 -16.186 0.381 1.00 81.25 217 VAL A C 1
ATOM 1694 O O . VAL A 1 217 ? -6.998 -16.706 1.028 1.00 81.25 217 VAL A O 1
ATOM 1697 N N . ARG A 1 218 ? -5.244 -16.898 -0.371 1.00 63.75 218 ARG A N 1
ATOM 1698 C CA . ARG A 1 218 ? -5.148 -18.357 -0.246 1.00 63.75 218 ARG A CA 1
ATOM 1699 C C . ARG A 1 218 ? -4.387 -18.646 1.046 1.00 63.75 218 ARG A C 1
ATOM 1701 O O . ARG A 1 218 ? -3.273 -18.147 1.192 1.00 63.75 218 ARG A O 1
ATOM 1708 N N . GLY A 1 219 ? -5.047 -19.339 1.973 1.00 55.19 219 GLY A N 1
ATOM 1709 C CA . GLY A 1 219 ? -4.432 -19.839 3.204 1.00 55.19 219 GLY A CA 1
ATOM 1710 C C . GLY A 1 219 ? -3.443 -20.961 2.944 1.00 55.19 219 GLY A C 1
ATOM 1711 O O . GLY A 1 219 ? -3.463 -21.515 1.819 1.00 55.19 219 GLY A O 1
#

Radius of gyration: 21.9 Å; chains: 1; bounding box: 52×41×55 Å

pLDDT: mean 81.65, std 15.74, range [37.12, 98.12]

Foldseek 3Di:
DDFLLRQLVVVCVVPNWPQAAVRVQVVCVVVVHDPVVVVVLCVVQVNRTSVSCNVRPPGSDRDDPPPPDPPPPDCPFDPPDDDDDDQFWDFKFWAADPDLDPQADADHRFGWAFFDPPDDAPDDDDPQFGWTAGLAPRHTHFKTWMATDDTDGLVRVLVSSCPHPNPSCVSPHSVSVSQRCVQPVPPDGRFMKGKHWDWDQDPVGTDIHIHIDTDDRDD

Sequence (219 aa):
MTSLISDIDKHVRASGCNHTHQFAQVWAAQNGIDWRDMLDALEQNCMFCDCEIVANLETDQLEFIESAVAVEAANRWLSPSLKAADDSMITRWIVAKEGLGKNNYAQDGEWLIPAPWGATPRKRVRKTVHFFIGAQSGMPTEVGFVAEIEPQSTAQIVERIAASSVTELSPFDTRVVW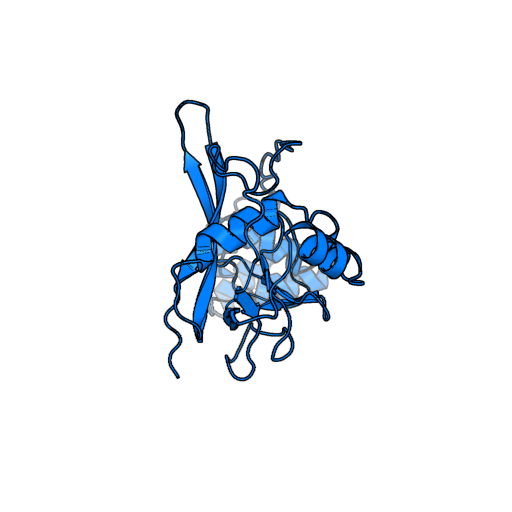FVQQKIARLAVSSAVGTDLREVVGVSGKRRELNIYRVIVRG

Organism: NCBI:txid314230

Secondary structure (DSSP, 8-state):
---HHHHHHHHHHHH---SS-HHHHHHHHHTT--HHHHHHHHHHTT--SHHHHHHH-SSS------------TT-SS--TT-PPPPSPPEEEEEE--TT--TTB-SPTT-BEEEPPTTPPPSS---TTSB-EEETTT--EES-EEEEEEEEE-HHHHHHHHHTSS-GGGTT--HHHHHHHHHHHTTSPTT-EEEEEEEEEEETTEEEEEEEEEE-----